Protein AF-A0A949AQU9-F1 (afdb_monomer_lite)

Secondary structure (DSSP, 8-state):
--PPPEEEEEEE-SSHHHHHHHHHHHHHHHTTT--EEEEEEE---HHHH--SS-TTT---TTTTTHHHHHHHHTTS-SEEEEEGGGS-SSPPTTEEEEEEPPPS---EEEEESS-GGGPPTT-EEE-S-HHHHHHHHHH-TTSEEE---S-HHHHHHHHHHTSSSEEEEEHHHHHHTT-GGGEEEE-SSPPPTTTT-EEEEEETT-HHHHHHHTTT-STT----EEE-SS-GGGGTTSS-EEE--SS--------HHHHHHHHHHGGG-SEEEES-HHHHHHHHHHHHHTT--GGGGGGSEEEEESHHHHHHHHTTTPPPSEEES---S-TTS--

Foldseek 3Di:
DPDDAAEFEEEFEPDLLRVLQVVVLCVLLVVVVHRHHYHYDYDHFQQNVDQPDQLLPDPDQCRPPVRVLVCQVVVVGFKYKDQPVSHGPDRDPQKDWLAKADAPDFWKFKFFPAALVPDDFQAEEEDSDPVVLVLSCVVPVRYHDDHDGDDPVVQNVCRVVSVGRIYMDGCLSCVSNVNNVRTRDTRPDGHDPSHRIMIMMHGPPPVVVSVSSNSRHPQQPDPEDAAQDADCPVVVSNHNYPYDPPDYDDDDPCDPVNLVVCVVCVVVAQEDEDLDLVVLVVNVVSCVVVPHDLVVCQSHAYEYEDPSNQVSCVVSVHHHPYYNHDSDPPPPDDD

Radius of gyration: 26.58 Å; chains: 1; bounding box: 50×63×85 Å

Structure (mmCIF, N/CA/C/O backbone):
data_AF-A0A949AQU9-F1
#
_entry.id   AF-A0A949AQU9-F1
#
loop_
_atom_site.group_PDB
_atom_site.id
_atom_site.type_symbol
_atom_site.label_atom_id
_atom_site.label_alt_id
_atom_site.label_comp_id
_atom_site.label_asym_id
_atom_site.label_entity_id
_atom_site.label_seq_id
_atom_site.pdbx_PDB_ins_code
_atom_site.Cartn_x
_atom_site.Cartn_y
_atom_site.Cartn_z
_atom_site.occupancy
_atom_site.B_iso_or_equiv
_atom_site.auth_seq_id
_atom_site.auth_comp_id
_atom_site.auth_asym_id
_atom_site.auth_atom_id
_atom_site.pdbx_PDB_model_num
ATOM 1 N N . MET A 1 1 ? -9.330 9.124 38.305 1.00 37.00 1 MET A N 1
ATOM 2 C CA . MET A 1 1 ? -9.412 7.648 38.338 1.00 37.00 1 MET A CA 1
ATOM 3 C C . MET A 1 1 ? -8.387 7.134 37.345 1.00 37.00 1 MET A C 1
ATOM 5 O O . MET A 1 1 ? -8.346 7.670 36.250 1.00 37.00 1 MET A O 1
ATOM 9 N N . LYS A 1 2 ? -7.491 6.223 37.743 1.00 33.47 2 LYS A N 1
ATOM 10 C CA . LYS A 1 2 ? -6.518 5.613 36.823 1.00 33.47 2 LYS A CA 1
ATOM 11 C C . LYS A 1 2 ? -7.310 4.753 35.838 1.00 33.47 2 LYS A C 1
ATOM 13 O O . LYS A 1 2 ? -7.851 3.733 36.264 1.00 33.47 2 LYS A O 1
ATOM 18 N N . ASP A 1 3 ? -7.464 5.202 34.595 1.00 43.53 3 ASP A N 1
ATOM 19 C CA . ASP A 1 3 ? -8.156 4.418 33.573 1.00 43.53 3 ASP A CA 1
ATOM 20 C C . ASP A 1 3 ? -7.432 3.082 33.399 1.00 43.53 3 ASP A C 1
ATOM 22 O O . ASP A 1 3 ? -6.207 3.021 33.281 1.00 43.53 3 ASP A O 1
ATOM 26 N N . LYS A 1 4 ? -8.190 1.986 33.472 1.00 49.25 4 LYS A N 1
ATOM 27 C CA . LYS A 1 4 ? -7.669 0.644 33.198 1.00 49.25 4 LYS A CA 1
ATOM 28 C C . LYS A 1 4 ? -7.088 0.645 31.781 1.00 49.25 4 LYS A C 1
ATOM 30 O O . LYS A 1 4 ? -7.757 1.131 30.873 1.00 49.25 4 LYS A O 1
ATOM 35 N N . ARG A 1 5 ? -5.901 0.053 31.579 1.00 58.16 5 ARG A N 1
ATOM 36 C CA . ARG A 1 5 ? -5.382 -0.225 30.226 1.00 58.16 5 ARG A CA 1
ATOM 37 C C . ARG A 1 5 ? -6.475 -0.914 29.418 1.00 58.16 5 ARG A C 1
ATOM 39 O O . ARG A 1 5 ? -6.947 -1.987 29.803 1.00 58.16 5 ARG A O 1
ATOM 46 N N . LYS A 1 6 ? -6.898 -0.279 28.330 1.00 76.75 6 LYS A N 1
ATOM 47 C CA . LYS A 1 6 ? -7.896 -0.839 27.425 1.00 76.75 6 LYS A CA 1
ATOM 48 C C . LYS A 1 6 ? -7.191 -1.845 26.522 1.00 76.75 6 LYS A C 1
ATOM 50 O O . LYS A 1 6 ? -6.285 -1.466 25.784 1.00 76.75 6 LYS A O 1
ATOM 55 N N . ILE A 1 7 ? -7.591 -3.111 26.614 1.00 90.62 7 ILE A N 1
ATOM 56 C CA . ILE A 1 7 ? -7.117 -4.170 25.720 1.00 90.62 7 ILE A CA 1
ATOM 57 C C . ILE A 1 7 ? -7.960 -4.111 24.446 1.00 90.62 7 ILE A C 1
ATOM 59 O O . ILE A 1 7 ? -9.187 -4.172 24.518 1.00 90.62 7 ILE A O 1
ATOM 63 N N . ILE A 1 8 ? -7.305 -3.979 23.296 1.00 95.75 8 ILE A N 1
ATOM 64 C CA . ILE A 1 8 ? -7.918 -3.970 21.967 1.00 95.75 8 ILE A CA 1
ATOM 65 C C . ILE A 1 8 ? -7.360 -5.159 21.191 1.00 95.75 8 ILE A C 1
ATOM 67 O O . ILE A 1 8 ? -6.148 -5.306 21.039 1.00 95.75 8 ILE A O 1
ATOM 71 N N . ARG A 1 9 ? -8.249 -6.016 20.687 1.00 97.69 9 ARG A N 1
ATOM 72 C CA . ARG A 1 9 ? -7.884 -7.191 19.891 1.00 97.69 9 ARG A CA 1
ATOM 73 C C . ARG A 1 9 ? -7.645 -6.757 18.451 1.00 97.69 9 ARG A C 1
ATOM 75 O O . ARG A 1 9 ? -8.552 -6.227 17.811 1.00 97.69 9 ARG A O 1
ATOM 82 N N . VAL A 1 10 ? -6.450 -6.998 17.931 1.00 98.25 10 VAL A N 1
ATOM 83 C CA . VAL A 1 10 ? -6.039 -6.523 16.608 1.00 98.25 10 VAL A CA 1
ATOM 84 C C . VAL A 1 10 ? -5.827 -7.687 15.656 1.00 98.25 10 VAL A C 1
ATOM 86 O O . VAL A 1 10 ? -4.986 -8.545 15.898 1.00 98.25 10 VAL A O 1
ATOM 89 N N . GLY A 1 11 ? -6.557 -7.715 14.549 1.00 98.38 11 GLY A N 1
ATOM 90 C CA . GLY A 1 11 ? -6.308 -8.654 13.463 1.00 98.38 11 GLY A CA 1
ATOM 91 C C . GLY A 1 11 ? -5.143 -8.211 12.586 1.00 98.38 11 GLY A C 1
ATOM 92 O O . GLY A 1 11 ? -5.109 -7.069 12.123 1.00 98.38 11 GLY A O 1
ATOM 93 N N . ILE A 1 12 ? -4.217 -9.129 12.316 1.00 97.88 12 ILE A N 1
ATOM 94 C CA . ILE A 1 12 ? -3.103 -8.934 11.383 1.00 97.88 12 ILE A CA 1
ATOM 95 C C . ILE A 1 12 ? -2.865 -10.185 10.531 1.00 97.88 12 ILE A C 1
ATOM 97 O O . ILE A 1 12 ? -3.252 -11.295 10.893 1.00 97.88 12 ILE A O 1
ATOM 101 N N . ARG A 1 13 ? -2.181 -10.009 9.399 1.00 97.00 13 ARG A N 1
ATOM 102 C CA . ARG A 1 13 ? -1.712 -11.108 8.538 1.00 97.00 13 ARG A CA 1
ATOM 103 C C . ARG A 1 13 ? -0.474 -11.812 9.120 1.00 97.00 13 ARG A C 1
ATOM 105 O O . ARG A 1 13 ? 0.272 -11.176 9.869 1.00 97.00 13 ARG A O 1
ATOM 112 N N . PRO A 1 14 ? -0.178 -13.067 8.728 1.00 94.38 14 PRO A N 1
ATOM 113 C CA . PRO A 1 14 ? 0.960 -13.870 9.212 1.00 94.38 14 PRO A CA 1
ATOM 114 C C . PRO A 1 14 ? 2.314 -13.409 8.630 1.00 94.38 14 PRO A C 1
ATOM 116 O O . PRO A 1 14 ? 3.046 -14.179 8.006 1.00 94.38 14 PRO A O 1
ATOM 119 N N . THR A 1 15 ? 2.659 -12.128 8.762 1.00 94.19 15 THR A N 1
ATOM 120 C CA . THR A 1 15 ? 3.905 -11.584 8.201 1.00 94.19 15 THR A CA 1
ATOM 121 C C . THR A 1 15 ? 4.652 -10.741 9.220 1.00 94.19 15 THR A C 1
ATOM 123 O O . THR A 1 15 ? 4.049 -10.006 10.001 1.00 94.19 15 THR A O 1
ATOM 126 N N . ASN A 1 16 ? 5.982 -10.800 9.167 1.00 94.56 16 ASN A N 1
ATOM 127 C CA . ASN A 1 16 ? 6.849 -9.944 9.973 1.00 94.56 16 ASN A CA 1
ATOM 128 C C . ASN A 1 16 ? 6.562 -8.454 9.711 1.00 94.56 16 ASN A C 1
ATOM 130 O O . ASN A 1 16 ? 6.494 -7.660 10.643 1.00 94.56 16 ASN A O 1
ATOM 134 N N . LEU A 1 17 ? 6.278 -8.085 8.457 1.00 94.94 17 LEU A N 1
ATOM 135 C CA . LEU A 1 17 ? 5.860 -6.726 8.113 1.00 94.94 17 LEU A CA 1
ATOM 136 C C . LEU A 1 17 ? 4.580 -6.301 8.855 1.00 94.94 17 LEU A C 1
ATOM 138 O O . LEU A 1 17 ? 4.535 -5.190 9.370 1.00 94.94 17 LEU A O 1
ATOM 142 N N . ALA A 1 18 ? 3.567 -7.168 8.951 1.00 96.25 18 ALA A N 1
ATOM 143 C CA . ALA A 1 18 ? 2.329 -6.848 9.666 1.00 96.25 18 ALA A CA 1
ATOM 144 C C . ALA A 1 18 ? 2.556 -6.667 11.178 1.00 96.25 18 ALA A C 1
ATOM 146 O O . ALA A 1 18 ? 1.978 -5.761 11.775 1.00 96.25 18 ALA A O 1
ATOM 147 N N . MET A 1 19 ? 3.452 -7.456 11.782 1.00 96.44 19 MET A N 1
ATOM 148 C CA . MET A 1 19 ? 3.887 -7.239 13.170 1.00 96.44 19 MET A CA 1
ATOM 149 C C . MET A 1 19 ? 4.566 -5.876 13.337 1.00 96.44 19 MET A C 1
ATOM 151 O O . MET A 1 19 ? 4.244 -5.132 14.255 1.00 96.44 19 MET A O 1
ATOM 155 N N . LYS A 1 20 ? 5.449 -5.493 12.408 1.00 96.31 20 LYS A N 1
ATOM 156 C CA . LYS A 1 20 ? 6.110 -4.180 12.448 1.00 96.31 20 LYS A CA 1
ATOM 157 C C . LYS A 1 20 ? 5.138 -3.018 12.264 1.00 96.31 20 LYS A C 1
ATOM 159 O O . LYS A 1 20 ? 5.315 -1.970 12.875 1.00 96.31 20 LYS A O 1
ATOM 164 N N . GLN A 1 21 ? 4.088 -3.205 11.469 1.00 96.25 21 GLN A N 1
ATOM 165 C CA . GLN A 1 21 ? 3.011 -2.224 11.331 1.00 96.25 21 GLN A CA 1
ATOM 166 C C . GLN A 1 21 ? 2.183 -2.094 12.616 1.00 96.25 21 GLN A C 1
ATOM 168 O O . GLN A 1 21 ? 1.800 -0.985 12.977 1.00 96.25 21 GLN A O 1
ATOM 173 N N . LEU A 1 22 ? 1.938 -3.196 13.330 1.00 96.88 22 LEU A N 1
ATOM 174 C CA . LEU A 1 22 ? 1.309 -3.163 14.651 1.00 96.88 22 LEU A CA 1
ATOM 175 C C . LEU A 1 22 ? 2.161 -2.381 15.664 1.00 96.88 22 LEU A C 1
ATOM 177 O O . LEU A 1 22 ? 1.631 -1.488 16.326 1.00 96.88 22 LEU A O 1
ATOM 181 N N . ASP A 1 23 ? 3.468 -2.659 15.730 1.00 95.62 23 ASP A N 1
ATOM 182 C CA . ASP A 1 23 ? 4.419 -1.936 16.591 1.00 95.62 23 ASP A CA 1
ATOM 183 C C . ASP A 1 23 ? 4.408 -0.420 16.289 1.00 95.62 23 ASP A C 1
ATOM 185 O O . ASP A 1 23 ? 4.411 0.419 17.196 1.00 95.62 23 ASP A O 1
ATOM 189 N N . GLU A 1 24 ? 4.355 -0.056 15.001 1.00 95.38 24 GLU A N 1
ATOM 190 C CA . GLU A 1 24 ? 4.281 1.334 14.534 1.00 95.38 24 GLU A CA 1
ATOM 191 C C . GLU A 1 24 ? 2.979 2.015 14.977 1.00 95.38 24 GLU A C 1
ATOM 193 O O . GLU A 1 24 ? 3.017 3.131 15.497 1.00 95.38 24 GLU A O 1
ATOM 198 N N . ILE A 1 25 ? 1.832 1.341 14.843 1.00 96.25 25 ILE A N 1
ATOM 199 C CA . ILE A 1 25 ? 0.536 1.859 15.304 1.00 96.25 25 ILE A CA 1
ATOM 200 C C . ILE A 1 25 ? 0.524 2.048 16.826 1.00 96.25 25 ILE A C 1
ATOM 202 O O . ILE A 1 25 ? 0.080 3.100 17.291 1.00 96.25 25 ILE A O 1
ATOM 206 N N . SER A 1 26 ? 1.060 1.090 17.592 1.00 95.19 26 SER A N 1
ATOM 207 C CA . SER A 1 26 ? 1.201 1.218 19.051 1.00 95.19 26 SER A CA 1
ATOM 208 C C . SER A 1 26 ? 2.030 2.451 19.412 1.00 95.19 26 SER A C 1
ATOM 210 O O . SER A 1 26 ? 1.578 3.323 20.152 1.00 95.19 26 SER A O 1
ATOM 212 N N . SER A 1 27 ? 3.198 2.597 18.781 1.00 94.25 27 SER A N 1
ATOM 213 C CA . SER A 1 27 ? 4.107 3.727 19.004 1.00 94.25 27 SER A CA 1
ATOM 214 C C . SER A 1 27 ? 3.471 5.078 18.649 1.00 94.25 27 SER A C 1
ATOM 216 O O . SER A 1 27 ? 3.736 6.095 19.294 1.00 94.25 27 SER A O 1
ATOM 218 N N . LEU A 1 28 ? 2.643 5.131 17.599 1.00 94.25 28 LEU A N 1
ATOM 219 C CA . LEU A 1 28 ? 1.929 6.346 17.203 1.00 94.25 28 LEU A CA 1
ATOM 220 C C . LEU A 1 28 ? 0.852 6.737 18.222 1.00 94.25 28 LEU A C 1
ATOM 222 O O . LEU A 1 28 ? 0.701 7.926 18.504 1.00 94.25 28 LEU A O 1
ATOM 226 N N . LEU A 1 29 ? 0.128 5.766 18.782 1.00 93.44 29 LEU A N 1
ATOM 227 C CA . LEU A 1 29 ? -0.876 6.002 19.823 1.00 93.44 29 LEU A CA 1
ATOM 228 C C . LEU A 1 29 ? -0.236 6.453 21.141 1.00 93.44 29 LEU A C 1
ATOM 230 O O . LEU A 1 29 ? -0.692 7.437 21.728 1.00 93.44 29 LEU A O 1
ATOM 234 N N . GLU A 1 30 ? 0.865 5.822 21.552 1.00 92.56 30 GLU A N 1
ATOM 235 C CA . GLU A 1 30 ? 1.634 6.215 22.740 1.00 92.56 30 GLU A CA 1
ATOM 236 C C . GLU A 1 30 ? 2.112 7.669 22.640 1.00 92.56 30 GLU A C 1
ATOM 238 O O . GLU A 1 30 ? 1.911 8.466 23.557 1.00 92.56 30 GLU A O 1
ATOM 243 N N . LYS A 1 31 ? 2.638 8.078 21.476 1.00 92.81 31 LYS A N 1
ATOM 244 C CA . LYS A 1 31 ? 3.023 9.478 21.201 1.00 92.81 31 LYS A CA 1
ATOM 245 C C . LYS A 1 31 ? 1.852 10.464 21.270 1.00 92.81 31 LYS A C 1
ATOM 247 O O . LYS A 1 31 ? 2.076 11.667 21.399 1.00 92.81 31 LYS A O 1
ATOM 252 N N . LYS A 1 32 ? 0.611 9.988 21.148 1.00 90.38 32 LYS A N 1
ATOM 253 C CA . LYS A 1 32 ? -0.616 10.785 21.307 1.00 90.38 32 LYS A CA 1
ATOM 254 C C . LYS A 1 32 ? -1.173 10.751 22.734 1.00 90.38 32 LYS A C 1
ATOM 256 O O . LYS A 1 32 ? -2.210 11.363 22.970 1.00 90.38 32 LYS A O 1
ATOM 261 N N . GLY A 1 33 ? -0.483 10.094 23.667 1.00 89.62 33 GLY A N 1
ATOM 262 C CA . GLY A 1 33 ? -0.884 9.982 25.069 1.00 89.62 33 GLY A CA 1
ATOM 263 C C . GLY A 1 33 ? -1.878 8.853 25.347 1.00 89.62 33 GLY A C 1
ATOM 264 O O . GLY A 1 33 ? -2.520 8.868 26.393 1.00 89.62 33 GLY A O 1
ATOM 265 N N . TYR A 1 34 ? -2.035 7.896 24.427 1.00 88.19 34 TYR A N 1
ATOM 266 C CA . TYR A 1 34 ? -2.887 6.725 24.631 1.00 88.19 34 TYR A CA 1
ATOM 267 C C . TYR A 1 34 ? -2.051 5.529 25.096 1.00 88.19 34 TYR A C 1
ATOM 269 O O . TYR A 1 34 ? -1.220 5.026 24.347 1.00 88.19 34 TYR A O 1
ATOM 277 N N . GLU A 1 35 ? -2.315 5.040 26.308 1.00 85.12 35 GLU A N 1
ATOM 278 C CA . GLU A 1 35 ? -1.775 3.772 26.814 1.00 85.12 35 GLU A CA 1
ATOM 279 C C . GLU A 1 35 ? -2.773 2.639 26.535 1.00 85.12 35 GLU A C 1
ATOM 281 O O . GLU A 1 35 ? -3.684 2.367 27.323 1.00 85.12 35 GLU A O 1
ATOM 286 N N . ILE A 1 36 ? -2.630 2.002 25.373 1.00 87.69 36 ILE A N 1
ATOM 287 C CA . ILE A 1 36 ? -3.532 0.953 24.888 1.00 87.69 36 ILE A CA 1
ATOM 288 C C . ILE A 1 36 ? -2.746 -0.340 24.706 1.00 87.69 36 ILE A C 1
ATOM 290 O O . ILE A 1 36 ? -1.669 -0.337 24.121 1.00 87.69 36 ILE A O 1
ATOM 294 N N . ASP A 1 37 ? -3.312 -1.450 25.170 1.00 90.38 37 ASP A N 1
ATOM 295 C CA . ASP A 1 37 ? -2.750 -2.779 24.937 1.00 90.38 37 ASP A CA 1
ATOM 296 C C . ASP A 1 37 ? -3.331 -3.351 23.636 1.00 90.38 37 ASP A C 1
ATOM 298 O O . ASP A 1 37 ? -4.522 -3.667 23.560 1.00 90.38 37 ASP A O 1
ATOM 302 N N . LEU A 1 38 ? -2.504 -3.432 22.591 1.00 94.25 38 LEU A N 1
ATOM 303 C CA . LEU A 1 38 ? -2.880 -4.001 21.299 1.00 94.25 38 LEU A CA 1
ATOM 304 C C . LEU A 1 38 ? -2.507 -5.489 21.252 1.00 94.25 38 LEU A C 1
ATOM 306 O O . LEU A 1 38 ? -1.385 -5.859 20.909 1.00 94.25 38 LEU A O 1
ATOM 310 N N . THR A 1 39 ? -3.466 -6.362 21.556 1.00 95.06 39 THR A N 1
ATOM 311 C CA . THR A 1 39 ? -3.262 -7.816 21.519 1.00 95.06 39 THR A CA 1
ATOM 312 C C . THR A 1 39 ? -3.545 -8.359 20.122 1.00 95.06 39 THR A C 1
ATOM 314 O O . THR A 1 39 ? -4.691 -8.339 19.666 1.00 95.06 39 THR A O 1
ATOM 317 N N . SER A 1 40 ? -2.524 -8.873 19.436 1.00 95.81 40 SER A N 1
ATOM 318 C CA . SER A 1 40 ? -2.675 -9.366 18.066 1.00 95.81 40 SER A CA 1
ATOM 319 C C . SER A 1 40 ? -3.324 -10.750 17.969 1.00 95.81 40 SER A C 1
ATOM 321 O O . SER A 1 40 ? -3.143 -11.627 18.813 1.00 95.81 40 SER A O 1
ATOM 323 N N . LYS A 1 41 ? -4.072 -10.953 16.885 1.00 97.38 41 LYS A N 1
ATOM 324 C CA . LYS A 1 41 ? -4.575 -12.238 16.401 1.00 97.38 41 LYS A CA 1
ATOM 325 C C . LYS A 1 41 ? -4.222 -12.373 14.925 1.00 97.38 41 LYS A C 1
ATOM 327 O O . LYS A 1 41 ? -4.406 -11.435 14.148 1.00 97.38 41 LYS A O 1
ATOM 332 N N . ILE A 1 42 ? -3.703 -13.536 14.551 1.00 97.25 42 ILE A N 1
ATOM 333 C CA . ILE A 1 42 ? -3.209 -13.801 13.199 1.00 97.25 42 ILE A CA 1
ATOM 334 C C . ILE A 1 42 ? -4.322 -14.433 12.365 1.00 97.25 42 ILE A C 1
ATOM 336 O O . ILE A 1 42 ? -4.935 -15.407 12.795 1.00 97.25 42 ILE A O 1
ATOM 340 N N . PHE A 1 43 ? -4.541 -13.896 11.166 1.00 96.56 43 PHE A N 1
ATOM 341 C CA . PHE A 1 43 ? -5.499 -14.419 10.198 1.00 96.56 43 PHE A CA 1
ATOM 342 C C . PHE A 1 43 ? -4.840 -14.587 8.832 1.00 96.56 43 PHE A C 1
ATOM 344 O O . PHE A 1 43 ? -4.328 -13.627 8.252 1.00 96.56 43 PHE A O 1
ATOM 351 N N . ASP A 1 44 ? -4.912 -15.802 8.294 1.00 92.75 44 ASP A N 1
ATOM 352 C CA . ASP A 1 44 ? -4.490 -16.081 6.926 1.00 92.75 44 ASP A CA 1
ATOM 353 C C . ASP A 1 44 ? -5.589 -15.642 5.960 1.00 92.75 44 ASP A C 1
ATOM 355 O O . ASP A 1 44 ? -6.731 -16.106 6.041 1.00 92.75 44 ASP A O 1
ATOM 359 N N . THR A 1 45 ? -5.257 -14.767 5.019 1.00 92.69 45 THR A N 1
ATOM 360 C CA . THR A 1 45 ? -6.182 -14.325 3.961 1.00 92.69 45 THR A CA 1
ATOM 361 C C . THR A 1 45 ? -6.120 -15.263 2.756 1.00 92.69 45 THR A C 1
ATOM 363 O O . THR A 1 45 ? -5.204 -16.090 2.650 1.00 92.69 45 THR A O 1
ATOM 366 N N . LYS A 1 46 ? -7.063 -15.154 1.809 1.00 90.50 46 LYS A N 1
ATOM 367 C CA . LYS A 1 46 ? -6.950 -15.865 0.513 1.00 90.50 46 LYS A CA 1
ATOM 368 C C . LYS A 1 46 ? -5.585 -15.640 -0.133 1.00 90.50 46 LYS A C 1
ATOM 370 O O . LYS A 1 46 ? -4.955 -16.602 -0.559 1.00 90.50 46 LYS A O 1
ATOM 375 N N . GLY A 1 47 ? -5.094 -14.404 -0.127 1.00 87.38 47 GLY A N 1
ATOM 376 C CA . GLY A 1 47 ? -3.822 -14.044 -0.738 1.00 87.38 47 GLY A CA 1
ATOM 377 C C . GLY A 1 47 ? -2.574 -14.480 0.019 1.00 87.38 47 GLY A C 1
ATOM 378 O O . GLY A 1 47 ? -1.485 -14.441 -0.561 1.00 87.38 47 GLY A O 1
ATOM 379 N N . ASP A 1 48 ? -2.711 -14.903 1.279 1.00 88.50 48 ASP A N 1
ATOM 380 C CA . ASP A 1 48 ? -1.644 -15.587 2.019 1.00 88.50 48 ASP A CA 1
ATOM 381 C C . ASP A 1 48 ? -1.566 -17.075 1.653 1.00 88.50 48 ASP A C 1
ATOM 383 O O . ASP A 1 48 ? -0.467 -17.629 1.533 1.00 88.50 48 ASP A O 1
ATOM 387 N N . ARG A 1 49 ? -2.730 -17.712 1.453 1.00 89.25 49 ARG A N 1
ATOM 388 C CA . ARG A 1 49 ? -2.841 -19.132 1.084 1.00 89.25 49 ARG A CA 1
ATOM 389 C C . ARG A 1 49 ? -2.499 -19.381 -0.381 1.00 89.25 49 ARG A C 1
ATOM 391 O O . ARG A 1 49 ? -1.783 -20.330 -0.688 1.00 89.25 49 ARG A O 1
ATOM 398 N N . ASP A 1 50 ? -2.990 -18.532 -1.275 1.00 87.38 50 ASP A N 1
ATOM 399 C CA . ASP A 1 50 ? -2.767 -18.648 -2.711 1.00 87.38 50 ASP A CA 1
ATOM 400 C C . ASP A 1 50 ? -1.457 -17.963 -3.115 1.00 87.38 50 ASP A C 1
ATOM 402 O O . ASP A 1 50 ? -1.357 -16.736 -3.185 1.00 87.38 50 ASP A O 1
ATOM 406 N N . LYS A 1 51 ? -0.438 -18.775 -3.399 1.00 84.06 51 LYS A N 1
ATOM 407 C CA . LYS A 1 51 ? 0.892 -18.326 -3.837 1.00 84.06 51 LYS A CA 1
ATOM 408 C C . LYS A 1 51 ? 1.141 -18.545 -5.330 1.00 84.06 51 LYS A C 1
ATOM 410 O O . LYS A 1 51 ? 2.237 -18.235 -5.782 1.00 84.06 51 LYS A O 1
ATOM 415 N N . GLU A 1 52 ? 0.146 -19.022 -6.069 1.00 85.00 52 GLU A N 1
ATOM 416 C CA . GLU A 1 52 ? 0.251 -19.396 -7.485 1.00 85.00 52 GLU A CA 1
ATOM 417 C C . GLU A 1 52 ? -0.350 -18.301 -8.373 1.00 85.00 52 GLU A C 1
ATOM 419 O O . GLU A 1 52 ? 0.249 -17.897 -9.369 1.00 85.00 52 GLU A O 1
ATOM 424 N N . THR A 1 53 ? -1.504 -17.755 -7.977 1.00 85.31 53 THR A N 1
ATOM 425 C CA . THR A 1 53 ? -2.226 -16.761 -8.773 1.00 85.31 53 THR A CA 1
ATOM 426 C C . THR A 1 53 ? -1.425 -15.466 -8.918 1.00 85.31 53 THR A C 1
ATOM 428 O O . THR A 1 53 ? -0.963 -14.868 -7.936 1.00 85.31 53 THR A O 1
ATOM 431 N N . SER A 1 54 ? -1.292 -15.002 -10.164 1.00 86.38 54 SER A N 1
ATOM 432 C CA . SER A 1 54 ? -0.741 -13.687 -10.501 1.00 86.38 54 SER A CA 1
ATOM 433 C C . SER A 1 54 ? -1.563 -12.582 -9.838 1.00 86.38 54 SER A C 1
ATOM 435 O O . SER A 1 54 ? -2.769 -12.477 -10.059 1.00 86.38 54 SER A O 1
ATOM 437 N N . LEU A 1 55 ? -0.914 -11.700 -9.070 1.00 84.12 55 LEU A N 1
ATOM 438 C CA . LEU A 1 55 ? -1.611 -10.549 -8.479 1.00 84.12 55 LEU A CA 1
ATOM 439 C C . LEU A 1 55 ? -2.048 -9.519 -9.520 1.00 84.12 55 LEU A C 1
ATOM 441 O O . LEU A 1 55 ? -2.960 -8.749 -9.249 1.00 84.12 55 LEU A O 1
ATOM 445 N N . ILE A 1 56 ? -1.411 -9.501 -10.692 1.00 82.88 56 ILE A N 1
ATOM 446 C CA . ILE A 1 56 ? -1.774 -8.592 -11.782 1.00 82.88 56 ILE A CA 1
ATOM 447 C C . ILE A 1 56 ? -3.079 -9.041 -12.442 1.00 82.88 56 ILE A C 1
ATOM 449 O O . ILE A 1 56 ? -3.868 -8.204 -12.873 1.00 82.88 56 ILE A O 1
ATOM 453 N N . GLN A 1 57 ? -3.303 -10.354 -12.519 1.00 80.56 57 GLN A N 1
ATOM 454 C CA . GLN A 1 57 ? -4.497 -10.941 -13.131 1.00 80.56 57 GLN A CA 1
ATOM 455 C C . GLN A 1 57 ? -5.619 -11.207 -12.122 1.00 80.56 57 GLN A C 1
ATOM 457 O O . GLN A 1 57 ? -6.744 -11.498 -12.521 1.00 80.56 57 GLN A O 1
ATOM 462 N N . ASN A 1 58 ? -5.331 -11.118 -10.823 1.00 80.00 58 ASN A N 1
ATOM 463 C CA . ASN A 1 58 ? -6.313 -11.366 -9.783 1.00 80.00 58 ASN A CA 1
ATOM 464 C C . ASN A 1 58 ? -7.418 -10.295 -9.784 1.00 80.00 58 ASN A C 1
ATOM 466 O O . ASN A 1 58 ? -7.151 -9.106 -9.620 1.00 80.00 58 ASN A O 1
ATOM 470 N N . THR A 1 59 ? -8.671 -10.731 -9.906 1.00 76.38 59 THR A N 1
ATOM 471 C CA . THR A 1 59 ? -9.859 -9.863 -9.902 1.00 76.38 59 THR A CA 1
ATOM 472 C C . THR A 1 59 ? -10.571 -9.813 -8.549 1.00 76.38 59 THR A C 1
ATOM 474 O O . THR A 1 59 ? -11.587 -9.135 -8.415 1.00 76.38 59 THR A O 1
ATOM 477 N N . VAL A 1 60 ? -10.086 -10.554 -7.549 1.00 81.56 60 VAL A N 1
ATOM 478 C CA . VAL A 1 60 ? -10.682 -10.611 -6.210 1.00 81.56 60 VAL A CA 1
ATOM 479 C C . VAL A 1 60 ? -10.262 -9.372 -5.413 1.00 81.56 60 VAL A C 1
ATOM 481 O O . VAL A 1 60 ? -9.099 -9.246 -5.035 1.00 81.56 60 VAL A O 1
ATOM 484 N N . GLU A 1 61 ? -11.197 -8.451 -5.159 1.00 78.12 61 GLU A N 1
ATOM 485 C CA . GLU A 1 61 ? -10.892 -7.168 -4.499 1.00 78.12 61 GLU A CA 1
ATOM 486 C C . GLU A 1 61 ? -10.477 -7.321 -3.024 1.00 78.12 61 GLU A C 1
ATOM 488 O O . GLU A 1 61 ? -9.609 -6.589 -2.556 1.00 78.12 61 GLU A O 1
ATOM 493 N N . ASP A 1 62 ? -11.054 -8.282 -2.299 1.00 83.56 62 ASP A N 1
ATOM 494 C CA . ASP A 1 62 ? -10.842 -8.521 -0.861 1.00 83.56 62 ASP A CA 1
ATOM 495 C C . ASP A 1 62 ? -9.721 -9.537 -0.571 1.00 83.56 62 ASP A C 1
ATOM 497 O O . ASP A 1 62 ? -9.611 -10.076 0.530 1.00 83.56 62 ASP A O 1
ATOM 501 N N . PHE A 1 63 ? -8.860 -9.819 -1.553 1.00 89.44 63 PHE A N 1
ATOM 502 C CA . PHE A 1 63 ? -7.913 -10.941 -1.519 1.00 89.44 63 PHE A CA 1
ATOM 503 C C . PHE A 1 63 ? -6.976 -10.955 -0.302 1.00 89.44 63 PHE A C 1
ATOM 505 O O . PHE A 1 63 ? -6.535 -12.020 0.124 1.00 89.44 63 PHE A O 1
ATOM 512 N N . PHE A 1 64 ? -6.672 -9.780 0.255 1.00 91.00 64 PHE A N 1
ATOM 513 C CA . PHE A 1 64 ? -5.809 -9.603 1.426 1.00 91.00 64 PHE A CA 1
ATOM 514 C C . PHE A 1 64 ? -6.542 -9.050 2.657 1.00 91.00 64 PHE A C 1
ATOM 516 O O . PHE A 1 64 ? -5.879 -8.655 3.623 1.00 91.00 64 PHE A O 1
ATOM 523 N N . THR A 1 65 ? -7.874 -8.982 2.626 1.00 93.56 65 THR A N 1
ATOM 524 C CA . THR A 1 65 ? -8.693 -8.465 3.734 1.00 93.56 65 THR A CA 1
ATOM 525 C C . THR A 1 65 ? -9.769 -9.448 4.189 1.00 93.56 65 THR A C 1
ATOM 527 O O . THR A 1 65 ? -10.129 -9.412 5.358 1.00 93.56 65 THR A O 1
ATOM 530 N N . ASP A 1 66 ? -10.194 -10.386 3.340 1.00 93.19 66 ASP A N 1
ATOM 531 C CA . ASP A 1 66 ? -11.341 -11.281 3.544 1.00 93.19 66 ASP A CA 1
ATOM 532 C C . ASP A 1 66 ? -11.476 -11.892 4.953 1.00 93.19 66 ASP A C 1
ATOM 534 O O . ASP A 1 66 ? -12.502 -11.724 5.617 1.00 93.19 66 ASP A O 1
ATOM 538 N N . SER A 1 67 ? -10.445 -12.584 5.443 1.00 95.19 67 SER A N 1
ATOM 539 C CA . SER A 1 67 ? -10.483 -13.240 6.756 1.00 95.19 67 SER A CA 1
ATOM 540 C C . SER A 1 67 ? -10.538 -12.237 7.912 1.00 95.19 67 SER A C 1
ATOM 542 O O . SER A 1 67 ? -11.163 -12.508 8.934 1.00 95.19 67 SER A O 1
ATOM 544 N N . LEU A 1 68 ? -9.893 -11.078 7.752 1.00 97.62 68 LEU A N 1
ATOM 545 C CA . LEU A 1 68 ? -9.869 -10.007 8.751 1.00 97.62 68 LEU A CA 1
ATOM 546 C C . LEU A 1 68 ? -11.203 -9.252 8.777 1.00 97.62 68 LEU A C 1
ATOM 548 O O . LEU A 1 68 ? -11.721 -8.969 9.854 1.00 97.62 68 LEU A O 1
ATOM 552 N N . ASP A 1 69 ? -11.790 -9.000 7.607 1.00 96.69 69 ASP A N 1
ATOM 553 C CA . ASP A 1 69 ? -13.104 -8.374 7.463 1.00 96.69 69 ASP A CA 1
ATOM 554 C C . ASP A 1 69 ? -14.183 -9.229 8.137 1.00 96.69 69 ASP A C 1
ATOM 556 O O . ASP A 1 69 ? -15.004 -8.720 8.902 1.00 96.69 69 ASP A O 1
ATOM 560 N N . LYS A 1 70 ? -14.136 -10.551 7.927 1.00 97.06 70 LYS A N 1
ATOM 561 C CA . LYS A 1 70 ? -15.022 -11.492 8.617 1.00 97.06 70 LYS A CA 1
ATOM 562 C C . LYS A 1 70 ? -14.822 -11.457 10.135 1.00 97.06 70 LYS A C 1
ATOM 564 O O . LYS A 1 70 ? -15.791 -11.292 10.867 1.00 97.06 70 LYS A O 1
ATOM 569 N N . ALA A 1 71 ? -13.580 -11.546 10.608 1.00 97.81 71 ALA A N 1
ATOM 570 C CA . ALA A 1 71 ? -13.276 -11.531 12.039 1.00 97.81 71 ALA A CA 1
ATOM 571 C C . ALA A 1 71 ? -13.707 -10.222 12.733 1.00 97.81 71 ALA A C 1
ATOM 573 O O . ALA A 1 71 ? -14.088 -10.231 13.907 1.00 97.81 71 ALA A O 1
ATOM 574 N N . LEU A 1 72 ? -13.675 -9.093 12.016 1.00 98.12 72 LEU A N 1
ATOM 575 C CA . LEU A 1 72 ? -14.226 -7.822 12.486 1.00 98.12 72 LEU A CA 1
ATOM 576 C C . LEU A 1 72 ? -15.746 -7.884 12.637 1.00 98.12 72 LEU A C 1
ATOM 578 O O . LEU A 1 72 ? -16.264 -7.488 13.682 1.00 98.12 72 LEU A O 1
ATOM 582 N N . LEU A 1 73 ? -16.457 -8.361 11.614 1.00 97.75 73 LEU A N 1
ATOM 583 C CA . LEU A 1 73 ? -17.920 -8.456 11.625 1.00 97.75 73 LEU A CA 1
ATOM 584 C C . LEU A 1 73 ? -18.429 -9.457 12.673 1.00 97.75 73 LEU A C 1
ATOM 586 O O . LEU A 1 73 ? -19.406 -9.165 13.360 1.00 97.75 73 LEU A O 1
ATOM 590 N N . ASP A 1 74 ? -17.719 -10.570 12.858 1.00 97.62 74 ASP A N 1
ATOM 591 C CA . ASP A 1 74 ? -18.044 -11.616 13.836 1.00 97.62 74 ASP A CA 1
ATOM 592 C C . ASP A 1 74 ? -17.662 -11.219 15.280 1.00 97.62 74 ASP A C 1
ATOM 594 O O . ASP A 1 74 ? -17.962 -11.931 16.238 1.00 97.62 74 ASP A O 1
ATOM 598 N N . GLY A 1 75 ? -17.005 -10.068 15.473 1.00 96.81 75 GLY A N 1
ATOM 599 C CA . GLY A 1 75 ? -16.636 -9.572 16.801 1.00 96.81 75 GLY A CA 1
ATOM 600 C C . GLY A 1 75 ? -15.427 -10.275 17.431 1.00 96.81 75 GLY A C 1
ATOM 601 O O . GLY A 1 75 ? -15.169 -10.105 18.629 1.00 96.81 75 GLY A O 1
ATOM 602 N N . GLU A 1 76 ? -14.665 -11.054 16.660 1.00 97.75 76 GLU A N 1
ATOM 603 C CA . GLU A 1 76 ? -13.474 -11.775 17.130 1.00 97.75 76 GLU A CA 1
ATOM 604 C C . GLU A 1 76 ? -12.284 -10.849 17.411 1.00 97.75 76 GLU A C 1
ATOM 606 O O . GLU A 1 76 ? -11.475 -11.119 18.314 1.00 97.75 76 GLU A O 1
ATOM 611 N N . ILE A 1 77 ? -12.195 -9.768 16.638 1.00 98.31 77 ILE A N 1
ATOM 612 C CA . ILE A 1 77 ? -11.232 -8.670 16.755 1.00 98.31 77 ILE A CA 1
ATOM 613 C C . ILE A 1 77 ? -11.964 -7.329 16.780 1.00 98.31 77 ILE A C 1
ATOM 615 O O . ILE A 1 77 ? -13.118 -7.221 16.370 1.00 98.31 77 ILE A O 1
ATOM 619 N N . ASP A 1 78 ? -11.297 -6.303 17.288 1.00 98.12 78 ASP A N 1
ATOM 620 C CA . ASP A 1 78 ? -11.843 -4.955 17.449 1.00 98.12 78 ASP A CA 1
ATOM 621 C C . ASP A 1 78 ? -11.407 -4.029 16.309 1.00 98.12 78 ASP A C 1
ATOM 623 O O . ASP A 1 78 ? -12.196 -3.220 15.824 1.00 98.12 78 ASP A O 1
ATOM 627 N N . ILE A 1 79 ? -10.166 -4.193 15.848 1.00 98.25 79 ILE A N 1
ATOM 628 C CA . ILE A 1 79 ? -9.623 -3.534 14.659 1.00 98.25 79 ILE A CA 1
ATOM 629 C C . ILE A 1 79 ? -8.793 -4.518 13.827 1.00 98.25 79 ILE A C 1
ATOM 631 O O . ILE A 1 79 ? -8.313 -5.526 14.344 1.00 98.25 79 ILE A O 1
ATOM 635 N N . ALA A 1 80 ? -8.577 -4.201 12.555 1.00 98.38 80 ALA A N 1
ATOM 636 C CA . ALA A 1 80 ? -7.611 -4.856 11.685 1.00 98.38 80 ALA A CA 1
ATOM 637 C C . ALA A 1 80 ? -6.598 -3.836 11.149 1.00 98.38 80 ALA A C 1
ATOM 639 O O . ALA A 1 80 ? -6.950 -2.689 10.857 1.00 98.38 80 ALA A O 1
ATOM 640 N N . ILE A 1 81 ? -5.336 -4.253 11.030 1.00 98.00 81 ILE A N 1
ATOM 641 C CA . ILE A 1 81 ? -4.249 -3.434 10.482 1.00 98.00 81 ILE A CA 1
ATOM 642 C C . ILE A 1 81 ? -3.842 -3.983 9.115 1.00 98.00 81 ILE A C 1
ATOM 644 O O . ILE A 1 81 ? -3.503 -5.159 8.973 1.00 98.00 81 ILE A O 1
ATOM 648 N N . HIS A 1 82 ? -3.825 -3.104 8.113 1.00 95.88 82 HIS A N 1
ATOM 649 C CA . HIS A 1 82 ? -3.486 -3.441 6.734 1.00 95.88 82 HIS A CA 1
ATOM 650 C C . HIS A 1 82 ? -2.419 -2.501 6.167 1.00 95.88 82 HIS A C 1
ATOM 652 O O . HIS A 1 82 ? -2.323 -1.330 6.534 1.00 95.88 82 HIS A O 1
ATOM 658 N N . LYS A 1 83 ? -1.672 -2.980 5.166 1.00 92.31 83 LYS A N 1
ATOM 659 C CA . LYS A 1 83 ? -1.026 -2.084 4.195 1.00 92.31 83 LYS A CA 1
ATOM 660 C C . LYS A 1 83 ? -2.137 -1.356 3.432 1.00 92.31 83 LYS A C 1
ATOM 662 O O . LYS A 1 83 ? -3.012 -2.023 2.884 1.00 92.31 83 LYS A O 1
ATOM 667 N N . ALA A 1 84 ? -2.105 -0.026 3.380 1.00 91.44 84 ALA A N 1
ATOM 668 C CA . ALA A 1 84 ? -3.195 0.755 2.788 1.00 91.44 84 ALA A CA 1
ATOM 669 C C . ALA A 1 84 ? -3.450 0.400 1.309 1.00 91.44 84 ALA A C 1
ATOM 671 O O . ALA A 1 84 ? -4.597 0.324 0.881 1.00 91.44 84 ALA A O 1
ATOM 672 N N . THR A 1 85 ? -2.398 0.062 0.557 1.00 87.19 85 THR A N 1
ATOM 673 C CA . THR A 1 85 ? -2.489 -0.382 -0.847 1.00 87.19 85 THR A CA 1
ATOM 674 C C . THR A 1 85 ? -3.177 -1.740 -1.040 1.00 87.19 85 THR A C 1
ATOM 676 O O . THR A 1 85 ? -3.428 -2.132 -2.172 1.00 87.19 85 THR A O 1
ATOM 679 N N . HIS A 1 86 ? -3.431 -2.498 0.032 1.00 89.12 86 HIS A N 1
ATOM 680 C CA . HIS A 1 86 ? -4.157 -3.772 -0.026 1.00 89.12 86 HIS A CA 1
ATOM 681 C C . HIS A 1 86 ? -5.645 -3.631 0.298 1.00 89.12 86 HIS A C 1
ATOM 683 O O . HIS A 1 86 ? -6.358 -4.630 0.229 1.00 89.12 86 HIS A O 1
ATOM 689 N N . LEU A 1 87 ? -6.112 -2.441 0.688 1.00 89.44 87 LEU A N 1
ATOM 690 C CA . LEU A 1 87 ? -7.535 -2.248 0.920 1.00 89.44 87 LEU A CA 1
ATOM 691 C C . LEU A 1 87 ? -8.308 -2.330 -0.403 1.00 89.44 87 LEU A C 1
ATOM 693 O O . LEU A 1 87 ? -7.852 -1.781 -1.414 1.00 89.44 87 LEU A O 1
ATOM 697 N N . PRO A 1 88 ? -9.498 -2.954 -0.405 1.00 84.62 88 PRO A N 1
ATOM 698 C CA . PRO A 1 88 ? -10.385 -2.883 -1.552 1.00 84.62 88 PRO A CA 1
ATOM 699 C C . PRO A 1 88 ? -10.843 -1.436 -1.766 1.00 84.62 88 PRO A C 1
ATOM 701 O O . PRO A 1 88 ? -10.890 -0.621 -0.840 1.00 84.62 88 PRO A O 1
ATOM 704 N N . ARG A 1 89 ? -11.260 -1.115 -2.996 1.00 78.94 89 ARG A N 1
ATOM 705 C CA . ARG A 1 89 ? -11.811 0.216 -3.319 1.00 78.94 89 ARG A CA 1
ATOM 706 C C . ARG A 1 89 ? -13.048 0.546 -2.487 1.00 78.94 89 ARG A C 1
ATOM 708 O O . ARG A 1 89 ? -13.311 1.716 -2.213 1.00 78.94 89 ARG A O 1
ATOM 715 N N . LYS A 1 90 ? -13.814 -0.480 -2.118 1.00 80.88 90 LYS A N 1
ATOM 716 C CA . LYS A 1 90 ? -14.987 -0.380 -1.261 1.00 80.88 90 LYS A CA 1
ATOM 717 C C . LYS A 1 90 ? -14.899 -1.453 -0.181 1.00 80.88 90 LYS A C 1
ATOM 719 O O . LYS A 1 90 ? -14.850 -2.635 -0.496 1.00 80.88 90 LYS A O 1
ATOM 724 N N . LEU A 1 91 ? -14.905 -1.032 1.082 1.00 84.38 91 LEU A N 1
ATOM 725 C CA . LEU A 1 91 ? -15.033 -1.955 2.208 1.00 84.38 91 LEU A CA 1
ATOM 726 C C . LEU A 1 91 ? -16.430 -2.588 2.228 1.00 84.38 91 LEU A C 1
ATOM 728 O O . LEU A 1 91 ? -17.409 -1.981 1.778 1.00 84.38 91 LEU A O 1
ATOM 732 N N . ILE A 1 92 ? -16.523 -3.797 2.780 1.00 88.81 92 ILE A N 1
ATOM 733 C CA . ILE A 1 92 ? -17.808 -4.446 3.038 1.00 88.81 92 ILE A CA 1
ATOM 734 C C . ILE A 1 92 ? -18.657 -3.591 3.991 1.00 88.81 92 ILE A C 1
ATOM 736 O O . ILE A 1 92 ? -18.144 -2.909 4.883 1.00 88.81 92 ILE A O 1
ATOM 740 N N . ASN A 1 93 ? -19.977 -3.607 3.788 1.00 90.56 93 ASN A N 1
ATOM 741 C CA . ASN A 1 93 ? -20.903 -2.860 4.633 1.00 90.56 93 ASN A CA 1
ATOM 742 C C . ASN A 1 93 ? -20.716 -3.246 6.107 1.00 90.56 93 ASN A C 1
ATOM 744 O O . ASN A 1 93 ? -20.642 -4.425 6.441 1.00 90.56 93 ASN A O 1
ATOM 748 N N . GLY A 1 94 ? -20.688 -2.241 6.981 1.00 89.88 94 GLY A N 1
ATOM 749 C CA . GLY A 1 94 ? -20.463 -2.436 8.412 1.00 89.88 94 GLY A CA 1
ATOM 750 C C . GLY A 1 94 ? -19.005 -2.291 8.845 1.00 89.88 94 GLY A C 1
ATOM 751 O O . GLY A 1 94 ? -18.766 -2.278 10.049 1.00 89.88 94 GLY A O 1
ATOM 752 N N . LEU A 1 95 ? -18.056 -2.113 7.917 1.00 93.62 95 LEU A N 1
ATOM 753 C CA . LEU A 1 95 ? -16.665 -1.758 8.216 1.00 93.62 95 LEU A CA 1
ATOM 754 C C . LEU A 1 95 ? -16.327 -0.347 7.728 1.00 93.62 95 LEU A C 1
ATOM 756 O O . LEU A 1 95 ? -16.859 0.127 6.727 1.00 93.62 95 LEU A O 1
ATOM 760 N N . ASN A 1 96 ? -15.422 0.327 8.434 1.00 92.56 96 ASN A N 1
ATOM 761 C CA . ASN A 1 96 ? -14.901 1.641 8.071 1.00 92.56 96 ASN A CA 1
ATOM 762 C C . ASN A 1 96 ? -13.403 1.733 8.361 1.00 92.56 96 ASN A C 1
ATOM 764 O O . ASN A 1 96 ? -12.912 1.185 9.348 1.00 92.56 96 ASN A O 1
ATOM 768 N N . VAL A 1 97 ? -12.697 2.524 7.552 1.00 94.62 97 VAL A N 1
ATOM 769 C CA . VAL A 1 97 ? -11.342 2.971 7.886 1.00 94.62 97 VAL A CA 1
ATOM 770 C C . VAL A 1 97 ? -11.429 3.972 9.040 1.00 94.62 97 VAL A C 1
ATOM 772 O O . VAL A 1 97 ? -12.173 4.954 8.972 1.00 94.62 97 VAL A O 1
ATOM 775 N N . PHE A 1 98 ? -10.695 3.711 10.116 1.00 94.06 98 PHE A N 1
ATOM 776 C CA . PHE A 1 98 ? -10.573 4.603 11.269 1.00 94.06 98 PHE A CA 1
ATOM 777 C C . PHE A 1 98 ? -9.375 5.539 11.151 1.00 94.06 98 PHE A C 1
ATOM 779 O O . PHE A 1 98 ? -9.434 6.656 11.660 1.00 94.06 98 PHE A O 1
ATOM 786 N N . ALA A 1 99 ? -8.308 5.085 10.493 1.00 94.56 99 ALA A N 1
ATOM 787 C CA . ALA A 1 99 ? -7.116 5.880 10.251 1.00 94.56 99 ALA A CA 1
ATOM 788 C C . ALA A 1 99 ? -6.328 5.367 9.046 1.00 94.56 99 ALA A C 1
ATOM 790 O O . ALA A 1 99 ? -6.269 4.157 8.818 1.00 94.56 99 ALA A O 1
ATOM 791 N N . ILE A 1 100 ? -5.666 6.280 8.338 1.00 92.50 100 ILE A N 1
ATOM 792 C CA . ILE A 1 100 ? -4.558 5.976 7.431 1.00 92.50 100 ILE A CA 1
ATOM 793 C C . ILE A 1 100 ? -3.353 6.790 7.897 1.00 92.50 100 ILE A C 1
ATOM 795 O O . ILE A 1 100 ? -3.414 8.016 7.966 1.00 92.50 100 ILE A O 1
ATOM 799 N N . THR A 1 101 ? -2.257 6.126 8.255 1.00 92.38 101 THR A N 1
ATOM 800 C CA . THR A 1 101 ? -1.067 6.809 8.778 1.00 92.38 101 THR A CA 1
ATOM 801 C C . THR A 1 101 ? -0.345 7.613 7.696 1.00 92.38 101 THR A C 1
ATOM 803 O O . THR A 1 101 ? -0.510 7.392 6.496 1.00 92.38 101 THR A O 1
ATOM 806 N N . SER A 1 102 ? 0.497 8.563 8.106 1.00 87.69 102 SER A N 1
ATOM 807 C CA . SER A 1 102 ? 1.452 9.194 7.190 1.00 87.69 102 SER A CA 1
ATOM 808 C C . SER A 1 102 ? 2.467 8.162 6.695 1.00 87.69 102 SER A C 1
ATOM 810 O O . SER A 1 102 ? 2.833 7.260 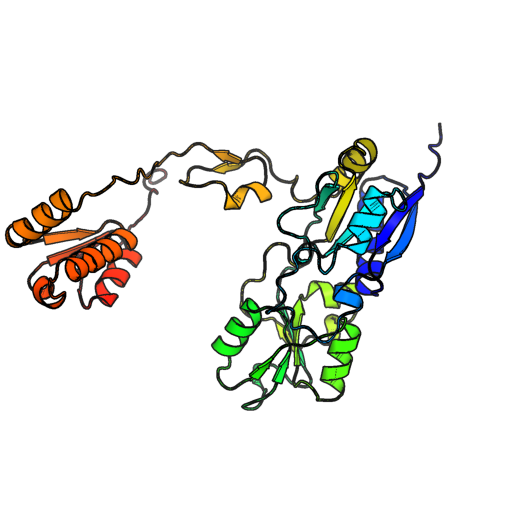7.449 1.00 87.69 102 SER A O 1
ATOM 812 N N . SER A 1 103 ? 2.956 8.311 5.463 1.00 81.00 103 SER A N 1
ATOM 813 C CA . SER A 1 103 ? 4.108 7.526 5.004 1.00 81.00 103 SER A CA 1
ATOM 814 C C . SER A 1 103 ? 5.414 8.136 5.526 1.00 81.00 103 SER A C 1
ATOM 816 O O . SER A 1 103 ? 5.482 9.345 5.749 1.00 81.00 103 SER A O 1
ATOM 818 N N . ILE A 1 104 ? 6.429 7.298 5.738 1.00 66.81 104 ILE A N 1
ATOM 819 C CA . ILE A 1 104 ? 7.781 7.711 6.155 1.00 66.81 104 ILE A CA 1
ATOM 820 C C . ILE A 1 104 ? 8.635 8.070 4.926 1.00 66.81 104 ILE A C 1
ATOM 822 O O . ILE A 1 104 ? 9.415 9.014 4.975 1.00 66.81 104 ILE A O 1
ATOM 826 N N . ASP A 1 105 ? 8.450 7.337 3.829 1.00 69.12 105 ASP A N 1
ATOM 827 C CA . ASP A 1 105 ? 9.066 7.535 2.517 1.00 69.12 105 ASP A CA 1
ATOM 828 C C . ASP A 1 105 ? 8.198 6.774 1.500 1.00 69.12 105 ASP A C 1
ATOM 830 O O . ASP A 1 105 ? 7.707 5.675 1.792 1.00 69.12 105 ASP A O 1
ATOM 834 N N . ASP A 1 106 ? 7.938 7.354 0.336 1.00 74.31 106 ASP A N 1
ATOM 835 C CA . ASP A 1 106 ? 7.081 6.762 -0.682 1.00 74.31 106 ASP A CA 1
ATOM 836 C C . ASP A 1 106 ? 7.851 6.201 -1.875 1.00 74.31 106 ASP A C 1
ATOM 838 O O . ASP A 1 106 ? 7.201 5.637 -2.743 1.00 74.31 106 ASP A O 1
ATOM 842 N N . VAL A 1 107 ? 9.187 6.211 -1.909 1.00 89.25 107 VAL A N 1
ATOM 843 C CA . VAL A 1 107 ? 9.940 5.746 -3.091 1.00 89.25 107 VAL A CA 1
ATOM 844 C C . VAL A 1 107 ? 9.968 4.224 -3.289 1.00 89.25 107 VAL A C 1
ATOM 846 O O . VAL A 1 107 ? 9.927 3.419 -2.349 1.00 89.25 107 VAL A O 1
ATOM 849 N N . ASP A 1 108 ? 10.101 3.827 -4.554 1.00 94.88 108 ASP A N 1
ATOM 850 C CA . ASP A 1 108 ? 10.407 2.460 -4.963 1.00 94.88 108 ASP A CA 1
ATOM 851 C C . ASP A 1 108 ? 11.916 2.244 -5.043 1.00 94.88 108 ASP A C 1
ATOM 853 O O . ASP A 1 108 ? 12.686 3.130 -5.415 1.00 94.88 108 ASP A O 1
ATOM 857 N N . VAL A 1 109 ? 12.347 1.030 -4.717 1.00 97.12 109 VAL A N 1
ATOM 858 C CA . VAL A 1 109 ? 13.756 0.641 -4.709 1.00 97.12 109 VAL A CA 1
ATOM 859 C C . VAL A 1 109 ? 13.950 -0.703 -5.383 1.00 97.12 109 VAL A C 1
ATOM 861 O O . VAL A 1 109 ? 13.098 -1.593 -5.313 1.00 97.12 109 VAL A O 1
ATOM 864 N N . PHE A 1 110 ? 15.105 -0.857 -6.016 1.00 98.44 110 PHE A N 1
ATOM 865 C CA . PHE A 1 110 ? 15.556 -2.126 -6.554 1.00 98.44 110 PHE A CA 1
ATOM 866 C C . PHE A 1 110 ? 16.445 -2.842 -5.537 1.00 98.44 110 PHE A C 1
ATOM 868 O O . PHE A 1 110 ? 17.420 -2.284 -5.027 1.00 98.44 110 PHE A O 1
ATOM 875 N N . VAL A 1 111 ? 16.113 -4.103 -5.268 1.00 98.44 111 VAL A N 1
ATOM 876 C CA . VAL A 1 111 ? 16.943 -5.033 -4.497 1.00 98.44 111 VAL A CA 1
ATOM 877 C C . VAL A 1 111 ? 17.383 -6.146 -5.436 1.00 98.44 111 VAL A C 1
ATOM 879 O O . VAL A 1 111 ? 16.545 -6.813 -6.039 1.00 98.44 111 VAL A O 1
ATOM 882 N N . GLY A 1 112 ? 18.689 -6.365 -5.548 1.00 96.56 112 GLY A N 1
ATOM 883 C CA . GLY A 1 112 ? 19.268 -7.343 -6.464 1.00 96.56 112 GLY A CA 1
ATOM 884 C C . GLY A 1 112 ? 20.689 -7.739 -6.079 1.00 96.56 112 GLY A C 1
ATOM 885 O O . GLY A 1 112 ? 21.288 -7.165 -5.164 1.00 96.56 112 GLY A O 1
ATOM 886 N N . ASN A 1 113 ? 21.234 -8.726 -6.793 1.00 91.06 113 ASN A N 1
ATOM 887 C CA . ASN A 1 113 ? 22.624 -9.161 -6.602 1.00 91.06 113 ASN A CA 1
ATOM 888 C C . ASN A 1 113 ? 23.626 -8.134 -7.166 1.00 91.06 113 ASN A C 1
ATOM 890 O O . ASN A 1 113 ? 24.709 -7.954 -6.614 1.00 91.06 113 ASN A O 1
ATOM 894 N N . THR A 1 114 ? 23.232 -7.410 -8.215 1.00 95.25 114 THR A N 1
ATOM 895 C CA . THR A 1 114 ? 23.955 -6.277 -8.822 1.00 95.25 114 THR A CA 1
ATOM 896 C C . THR A 1 114 ? 23.069 -5.031 -8.814 1.00 95.25 114 THR A C 1
ATOM 898 O O . THR A 1 114 ? 21.906 -5.121 -8.422 1.00 95.25 114 THR A O 1
ATOM 901 N N . SER A 1 115 ? 23.572 -3.874 -9.256 1.00 97.00 115 SER A N 1
ATOM 902 C CA . SER A 1 115 ? 22.694 -2.717 -9.490 1.00 97.00 115 SER A CA 1
ATOM 903 C C . SER A 1 115 ? 21.784 -2.932 -10.705 1.00 97.00 115 SER A C 1
ATOM 905 O O . SER A 1 115 ? 22.081 -3.736 -11.597 1.00 97.00 115 SER A O 1
ATOM 907 N N . PHE A 1 116 ? 20.672 -2.202 -10.761 1.00 97.38 116 PHE A N 1
ATOM 908 C CA . PHE A 1 116 ? 19.676 -2.264 -11.833 1.00 97.38 116 PHE A CA 1
ATOM 909 C C . PHE A 1 116 ? 20.302 -1.980 -13.211 1.00 97.38 116 PHE A C 1
ATOM 911 O O . PHE A 1 116 ? 20.070 -2.681 -14.205 1.00 97.38 116 PHE A O 1
ATOM 918 N N . ASN A 1 117 ? 21.199 -0.993 -13.263 1.00 95.38 117 ASN A N 1
ATOM 919 C CA . ASN A 1 117 ? 21.901 -0.621 -14.490 1.00 95.38 117 ASN A CA 1
ATOM 920 C C . ASN A 1 117 ? 22.876 -1.705 -14.974 1.00 95.38 117 ASN A C 1
ATOM 922 O O . ASN A 1 117 ? 23.112 -1.804 -16.176 1.00 95.38 117 ASN A O 1
ATOM 926 N N . GLN A 1 118 ? 23.356 -2.576 -14.083 1.00 96.81 118 GLN A N 1
ATOM 927 C CA . GLN A 1 118 ? 24.259 -3.687 -14.405 1.00 96.81 118 GLN A CA 1
ATOM 928 C C . GLN A 1 118 ? 23.541 -4.972 -14.836 1.00 96.81 118 GLN A C 1
ATOM 930 O O . GLN A 1 118 ? 24.200 -5.928 -15.234 1.00 96.81 118 GLN A O 1
ATOM 935 N N . LEU A 1 119 ? 22.205 -5.015 -14.779 1.00 97.31 119 LEU A N 1
ATOM 936 C CA . LEU A 1 119 ? 21.450 -6.196 -15.203 1.00 97.31 119 LEU A CA 1
ATOM 937 C C . LEU A 1 119 ? 21.742 -6.566 -16.663 1.00 97.31 119 LEU A C 1
ATOM 939 O O . LEU A 1 119 ? 21.765 -5.692 -17.534 1.00 97.31 119 LEU A O 1
ATOM 943 N N . SER A 1 120 ? 21.924 -7.856 -16.932 1.00 95.94 120 SER A N 1
ATOM 944 C CA . SER A 1 120 ? 22.068 -8.374 -18.290 1.00 95.94 120 SER A CA 1
ATOM 945 C C . SER A 1 120 ? 20.747 -8.311 -19.059 1.00 95.94 120 SER A C 1
ATOM 947 O O . SER A 1 120 ? 19.661 -8.247 -18.474 1.00 95.94 120 SER A O 1
ATOM 949 N N . ASP A 1 121 ? 20.829 -8.405 -20.385 1.00 96.06 121 ASP A N 1
ATOM 950 C CA . ASP A 1 121 ? 19.653 -8.654 -21.217 1.00 96.06 121 ASP A CA 1
ATOM 951 C C . ASP A 1 121 ? 18.926 -9.921 -20.730 1.00 96.06 121 ASP A C 1
ATOM 953 O O . ASP A 1 121 ? 19.557 -10.888 -20.294 1.00 96.06 121 ASP A O 1
ATOM 957 N N . ARG A 1 122 ? 17.590 -9.899 -20.779 1.00 96.19 122 ARG A N 1
ATOM 958 C CA . ARG A 1 122 ? 16.680 -10.959 -20.308 1.00 96.19 122 ARG A CA 1
ATOM 959 C C . ARG A 1 122 ? 16.786 -11.310 -18.820 1.00 96.19 122 ARG A C 1
ATOM 961 O O . ARG A 1 122 ? 16.212 -12.303 -18.384 1.00 96.19 122 ARG A O 1
ATOM 968 N N . ALA A 1 123 ? 17.483 -10.506 -18.014 1.00 97.50 123 ALA A N 1
ATOM 969 C CA . ALA A 1 123 ? 17.460 -10.676 -16.565 1.00 97.50 123 ALA A CA 1
ATOM 970 C C . ALA A 1 123 ? 16.021 -10.555 -16.037 1.00 97.50 123 ALA A C 1
ATOM 972 O O . ALA A 1 123 ? 15.270 -9.685 -16.479 1.00 97.50 123 ALA A O 1
ATOM 973 N N . LYS A 1 124 ? 15.647 -11.409 -15.080 1.00 98.06 124 LYS A N 1
ATOM 974 C CA . LYS A 1 124 ? 14.311 -11.407 -14.471 1.00 98.06 124 LYS A CA 1
ATOM 975 C C . LYS A 1 124 ? 14.237 -10.404 -13.326 1.00 98.06 124 LYS A C 1
ATOM 977 O O . LYS A 1 124 ? 14.970 -10.543 -12.345 1.00 98.06 124 LYS A O 1
ATOM 982 N N . VAL A 1 125 ? 13.332 -9.433 -13.426 1.00 98.38 125 VAL A N 1
ATOM 983 C CA . VAL A 1 125 ? 13.025 -8.465 -12.364 1.00 98.38 125 VAL A CA 1
ATOM 984 C C . VAL A 1 125 ? 11.620 -8.720 -11.835 1.00 98.38 125 VAL A C 1
ATOM 986 O O . VAL A 1 125 ? 10.635 -8.576 -12.557 1.00 98.38 125 VAL A O 1
ATOM 989 N N . GLY A 1 126 ? 11.535 -9.098 -10.561 1.00 97.50 126 GLY A N 1
ATOM 990 C CA . GLY A 1 126 ? 10.284 -9.428 -9.891 1.00 97.50 126 GLY A CA 1
ATOM 991 C C . GLY A 1 126 ? 9.482 -8.191 -9.482 1.00 97.50 126 GLY A C 1
ATOM 992 O O . GLY A 1 126 ? 9.991 -7.315 -8.785 1.00 97.50 126 GLY A O 1
ATOM 993 N N . THR A 1 127 ? 8.205 -8.119 -9.846 1.00 94.81 127 THR A N 1
ATOM 994 C CA . THR A 1 127 ? 7.247 -7.169 -9.261 1.00 94.81 127 THR A CA 1
ATOM 995 C C . THR A 1 127 ? 5.809 -7.602 -9.538 1.00 94.81 127 THR A C 1
ATOM 997 O O . THR A 1 127 ? 5.499 -8.101 -10.614 1.00 94.81 127 THR A O 1
ATOM 1000 N N . ASN A 1 128 ? 4.922 -7.362 -8.571 1.00 90.00 128 ASN A N 1
ATOM 1001 C CA . ASN A 1 128 ? 3.492 -7.682 -8.667 1.00 90.00 128 ASN A CA 1
ATOM 1002 C C . ASN A 1 128 ? 2.623 -6.471 -9.039 1.00 90.00 128 ASN A C 1
ATOM 1004 O O . ASN A 1 128 ? 1.405 -6.529 -8.912 1.00 90.00 128 ASN A O 1
ATOM 1008 N N . SER A 1 129 ? 3.245 -5.358 -9.428 1.00 89.12 129 SER A N 1
ATOM 1009 C CA . SER A 1 129 ? 2.553 -4.150 -9.874 1.00 89.12 129 SER A CA 1
ATOM 1010 C C . SER A 1 129 ? 2.740 -3.994 -11.374 1.00 89.12 129 SER A C 1
ATOM 1012 O O . SER A 1 129 ? 3.870 -3.901 -11.862 1.00 89.12 129 SER A O 1
ATOM 1014 N N . LEU A 1 130 ? 1.625 -3.906 -12.099 1.00 88.50 130 LEU A N 1
ATOM 1015 C CA . LEU A 1 130 ? 1.630 -3.638 -13.535 1.00 88.50 130 LEU A CA 1
ATOM 1016 C C . LEU A 1 130 ? 2.288 -2.288 -13.854 1.00 88.50 130 LEU A C 1
ATOM 1018 O O . LEU A 1 130 ? 2.953 -2.153 -14.881 1.00 88.50 130 LEU A O 1
ATOM 1022 N N . LEU A 1 131 ? 2.130 -1.299 -12.970 1.00 88.25 131 LEU A N 1
ATOM 1023 C CA . LEU A 1 131 ? 2.757 0.010 -13.116 1.00 88.25 131 LEU A CA 1
ATOM 1024 C C . LEU A 1 131 ? 4.284 -0.107 -13.018 1.00 88.25 131 LEU A C 1
ATOM 1026 O O . LEU A 1 131 ? 4.993 0.318 -13.930 1.00 88.25 131 LEU A O 1
ATOM 1030 N N . ARG A 1 132 ? 4.792 -0.796 -11.988 1.00 94.06 132 ARG A N 1
ATOM 1031 C CA . ARG A 1 132 ? 6.231 -1.071 -11.844 1.00 94.06 132 ARG A CA 1
ATOM 1032 C C . ARG A 1 132 ? 6.783 -1.896 -13.010 1.00 94.06 132 ARG A C 1
ATOM 1034 O O . ARG A 1 132 ? 7.883 -1.609 -13.470 1.00 94.06 132 ARG A O 1
ATOM 1041 N N . GLN A 1 133 ? 6.039 -2.877 -13.538 1.00 94.44 133 GLN A N 1
ATOM 1042 C CA . GLN A 1 133 ? 6.477 -3.625 -14.729 1.00 94.44 133 GLN A CA 1
ATOM 1043 C C . GLN A 1 133 ? 6.651 -2.710 -15.945 1.00 94.44 133 GLN A C 1
ATOM 1045 O O . GLN A 1 133 ? 7.635 -2.842 -16.675 1.00 94.44 133 GLN A O 1
ATOM 1050 N N . LYS A 1 134 ? 5.723 -1.768 -16.158 1.00 93.31 134 LYS A N 1
ATOM 1051 C CA . LYS A 1 134 ? 5.831 -0.773 -17.234 1.00 93.31 134 LYS A CA 1
ATOM 1052 C C . LYS A 1 134 ? 7.055 0.119 -17.047 1.00 93.31 134 LYS A C 1
ATOM 1054 O O . LYS A 1 134 ? 7.796 0.305 -18.007 1.00 93.31 134 LYS A O 1
ATOM 1059 N N . PHE A 1 135 ? 7.307 0.612 -15.834 1.00 94.38 135 PHE A N 1
ATOM 1060 C CA . PHE A 1 135 ? 8.473 1.456 -15.558 1.00 94.38 135 PHE A CA 1
ATOM 1061 C C . PHE A 1 135 ? 9.803 0.717 -15.723 1.00 94.38 135 PHE A C 1
ATOM 1063 O O . PHE A 1 135 ? 10.711 1.235 -16.369 1.00 94.38 135 PHE A O 1
ATOM 1070 N N . VAL A 1 136 ? 9.900 -0.527 -15.242 1.00 96.38 136 VAL A N 1
ATOM 1071 C CA . VAL A 1 136 ? 11.085 -1.372 -15.460 1.00 96.38 136 VAL A CA 1
ATOM 1072 C C . VAL A 1 136 ? 11.354 -1.553 -16.955 1.00 96.38 136 VAL A C 1
ATOM 1074 O O . VAL A 1 136 ? 12.482 -1.348 -17.399 1.00 96.38 136 VAL A O 1
ATOM 1077 N N . LYS A 1 137 ? 10.323 -1.879 -17.749 1.00 94.50 137 LYS A N 1
ATOM 1078 C CA . LYS A 1 137 ? 10.458 -2.037 -19.206 1.00 94.50 137 LYS A CA 1
ATOM 1079 C C . LYS A 1 137 ? 10.793 -0.725 -19.917 1.00 94.50 137 LYS A C 1
ATOM 1081 O O . LYS A 1 137 ? 11.523 -0.756 -20.900 1.00 94.50 137 LYS A O 1
ATOM 1086 N N . ALA A 1 138 ? 10.296 0.410 -19.431 1.00 94.50 138 ALA A N 1
ATOM 1087 C CA . ALA A 1 138 ? 10.625 1.719 -19.987 1.00 94.50 138 ALA A CA 1
ATOM 1088 C C . ALA A 1 138 ? 12.105 2.077 -19.770 1.00 94.50 138 ALA A C 1
ATOM 1090 O O . ALA A 1 138 ? 12.755 2.545 -20.699 1.00 94.50 138 ALA A O 1
ATOM 1091 N N . LEU A 1 139 ? 12.655 1.812 -18.577 1.00 94.50 139 LEU A N 1
ATOM 1092 C CA . LEU A 1 139 ? 14.072 2.071 -18.294 1.00 94.50 139 LEU A CA 1
ATOM 1093 C C . LEU A 1 139 ? 15.008 1.051 -18.945 1.00 94.50 139 LEU A C 1
ATOM 1095 O O . LEU A 1 139 ? 16.111 1.401 -19.363 1.00 94.50 139 LEU A O 1
ATOM 1099 N N . LYS A 1 140 ? 14.601 -0.221 -19.008 1.00 95.81 140 LYS A N 1
ATOM 1100 C CA . LYS A 1 140 ? 15.446 -1.304 -19.521 1.00 95.81 140 LYS A CA 1
ATOM 1101 C C . LYS A 1 140 ? 14.634 -2.290 -20.372 1.00 95.81 140 LYS A C 1
ATOM 1103 O O . LYS A 1 140 ? 14.271 -3.363 -19.893 1.00 95.81 140 LYS A O 1
ATOM 1108 N N . PRO A 1 141 ? 14.389 -1.977 -21.662 1.00 96.56 141 PRO A N 1
ATOM 1109 C CA . PRO A 1 141 ? 13.449 -2.717 -22.519 1.00 96.56 141 PRO A CA 1
ATOM 1110 C C . PRO A 1 141 ? 13.736 -4.209 -22.701 1.00 96.56 141 PRO A C 1
ATOM 1112 O O . PRO A 1 141 ? 12.830 -4.979 -23.011 1.00 96.56 141 PRO A O 1
ATOM 1115 N N . LYS A 1 142 ? 14.994 -4.625 -22.526 1.00 97.00 142 LYS A N 1
ATOM 1116 C CA . LYS A 1 142 ? 15.427 -6.016 -22.695 1.00 97.00 142 LYS A CA 1
ATOM 1117 C C . LYS A 1 142 ? 15.352 -6.855 -21.416 1.00 97.00 142 LYS A C 1
ATOM 1119 O O . LYS A 1 142 ? 15.625 -8.049 -21.482 1.00 97.00 142 LYS A O 1
ATOM 1124 N N . VAL A 1 143 ? 15.033 -6.259 -20.268 1.00 97.25 143 VAL A N 1
ATOM 1125 C CA . VAL A 1 143 ? 14.822 -6.974 -18.999 1.00 97.25 143 VAL A CA 1
ATOM 1126 C C . VAL A 1 143 ? 13.423 -7.589 -18.970 1.00 97.25 143 VAL A C 1
ATOM 1128 O O . VAL A 1 143 ? 12.446 -6.997 -19.431 1.00 97.25 143 VAL A O 1
ATOM 1131 N N . GLU A 1 144 ? 13.315 -8.780 -18.388 1.00 97.38 144 GLU A N 1
ATOM 1132 C CA . GLU A 1 144 ? 12.045 -9.470 -18.194 1.00 97.38 144 GLU A CA 1
ATOM 1133 C C . GLU A 1 144 ? 11.419 -9.027 -16.867 1.00 97.38 144 GLU A C 1
ATOM 1135 O O . GLU A 1 144 ? 11.786 -9.508 -15.796 1.00 97.38 144 GLU A O 1
ATOM 1140 N N . ALA A 1 145 ? 10.464 -8.096 -16.922 1.00 96.62 145 ALA A N 1
ATOM 1141 C CA . ALA A 1 145 ? 9.635 -7.771 -15.762 1.00 96.62 145 ALA A CA 1
ATOM 1142 C C . ALA A 1 145 ? 8.568 -8.862 -15.575 1.00 96.62 145 ALA A C 1
ATOM 1144 O O . ALA A 1 145 ? 7.713 -9.037 -16.446 1.00 96.62 145 ALA A O 1
ATOM 1145 N N . VAL A 1 146 ? 8.649 -9.596 -14.465 1.00 95.56 146 VAL A N 1
ATOM 1146 C CA . VAL A 1 146 ? 7.865 -10.811 -14.191 1.00 95.56 146 VAL A CA 1
ATOM 1147 C C . VAL A 1 146 ? 7.254 -10.776 -12.791 1.00 95.56 146 VAL A C 1
ATOM 1149 O O . VAL A 1 146 ? 7.747 -10.085 -11.898 1.00 95.56 146 VAL A O 1
ATOM 1152 N N . ASP A 1 147 ? 6.191 -11.546 -12.579 1.00 93.94 147 ASP A N 1
ATOM 1153 C CA . ASP A 1 147 ? 5.553 -11.662 -11.268 1.00 93.94 147 ASP A CA 1
ATOM 1154 C C . ASP A 1 147 ? 6.456 -12.376 -10.256 1.00 93.94 147 ASP A C 1
ATOM 1156 O O . ASP A 1 147 ? 7.248 -13.256 -10.603 1.00 93.94 147 ASP A O 1
ATOM 1160 N N . ILE A 1 148 ? 6.321 -12.007 -8.979 1.00 94.06 148 ILE A N 1
ATOM 1161 C CA . ILE A 1 148 ? 7.054 -12.626 -7.872 1.00 94.06 148 ILE A CA 1
ATOM 1162 C C . ILE A 1 148 ? 6.151 -12.800 -6.645 1.00 94.06 148 ILE A C 1
ATOM 1164 O O . ILE A 1 148 ? 5.714 -11.844 -5.999 1.00 94.06 148 ILE A O 1
ATOM 1168 N N . ARG A 1 149 ? 5.850 -14.047 -6.285 1.00 91.62 149 ARG A N 1
ATOM 1169 C CA . ARG A 1 149 ? 4.940 -14.372 -5.174 1.00 91.62 149 ARG A CA 1
ATOM 1170 C C . ARG A 1 149 ? 5.695 -14.566 -3.853 1.00 91.62 149 ARG A C 1
ATOM 1172 O O . ARG A 1 149 ? 6.922 -14.600 -3.809 1.00 91.62 149 ARG A O 1
ATOM 1179 N N . GLY A 1 150 ? 4.938 -14.638 -2.759 1.00 90.62 150 GLY A N 1
ATOM 1180 C CA . GLY A 1 150 ? 5.461 -14.744 -1.393 1.00 90.62 150 GLY A CA 1
ATOM 1181 C C . GLY A 1 150 ? 5.554 -13.409 -0.648 1.00 90.62 150 GLY A C 1
ATOM 1182 O O . GLY A 1 150 ? 5.312 -12.336 -1.208 1.00 90.62 150 GLY A O 1
ATOM 1183 N N . ASN A 1 151 ? 5.871 -13.487 0.646 1.00 92.00 151 ASN A N 1
ATOM 1184 C CA . ASN A 1 151 ? 6.136 -12.307 1.470 1.00 92.00 151 ASN A CA 1
ATOM 1185 C C . ASN A 1 151 ? 7.521 -11.708 1.147 1.00 92.00 151 ASN A C 1
ATOM 1187 O O . ASN A 1 151 ? 8.255 -12.220 0.299 1.00 92.00 151 ASN A O 1
ATOM 1191 N N . LEU A 1 152 ? 7.863 -10.593 1.790 1.00 93.81 152 LEU A N 1
ATOM 1192 C CA . LEU A 1 152 ? 9.106 -9.866 1.533 1.00 93.81 152 LEU A CA 1
ATOM 1193 C C . LEU A 1 152 ? 10.344 -10.759 1.724 1.00 93.81 152 LEU A C 1
ATOM 1195 O O . LEU A 1 152 ? 11.218 -10.792 0.860 1.00 93.81 152 LEU A O 1
ATOM 1199 N N . GLU A 1 153 ? 10.382 -11.550 2.792 1.00 94.38 153 GLU A N 1
ATOM 1200 C CA . GLU A 1 153 ? 11.481 -12.465 3.091 1.00 94.38 153 GLU A CA 1
ATOM 1201 C C . GLU A 1 153 ? 11.594 -13.593 2.055 1.00 94.38 153 GLU A C 1
ATOM 1203 O O . GLU A 1 153 ? 12.700 -13.921 1.618 1.00 94.38 153 GLU A O 1
ATOM 1208 N N . ASN A 1 154 ? 10.465 -14.154 1.601 1.00 94.56 154 ASN A N 1
ATOM 1209 C CA . ASN A 1 154 ? 10.452 -15.151 0.528 1.00 94.56 154 ASN A CA 1
ATOM 1210 C C . ASN A 1 154 ? 11.050 -14.573 -0.758 1.00 94.56 154 ASN A C 1
ATOM 1212 O O . ASN A 1 154 ? 11.914 -15.201 -1.366 1.00 94.56 154 ASN A O 1
ATOM 1216 N N . LYS A 1 155 ? 10.631 -13.361 -1.139 1.00 96.31 155 LYS A N 1
ATOM 1217 C CA . LYS A 1 155 ? 11.113 -12.676 -2.344 1.00 96.31 155 LYS A CA 1
ATOM 1218 C C . LYS A 1 155 ? 12.613 -12.405 -2.282 1.00 96.31 155 LYS A C 1
ATOM 1220 O O . LYS A 1 155 ? 13.323 -12.704 -3.236 1.00 96.31 155 LYS A O 1
ATOM 1225 N N . ILE A 1 156 ? 13.112 -11.913 -1.147 1.00 96.62 156 ILE A N 1
ATOM 1226 C CA . ILE A 1 156 ? 14.555 -11.731 -0.924 1.00 96.62 156 ILE A CA 1
ATOM 1227 C C . ILE A 1 156 ? 15.294 -13.071 -1.040 1.00 96.62 156 ILE A C 1
ATOM 1229 O O . ILE A 1 156 ? 16.369 -13.131 -1.636 1.00 96.62 156 ILE A O 1
ATOM 1233 N N . GLY A 1 157 ? 14.721 -14.155 -0.512 1.00 96.81 157 GLY A N 1
ATOM 1234 C CA . GLY A 1 157 ? 15.271 -15.503 -0.654 1.00 96.81 157 GLY A CA 1
ATOM 1235 C C . GLY A 1 157 ? 15.405 -15.952 -2.113 1.00 96.81 157 GLY A C 1
ATOM 1236 O O . GLY A 1 157 ? 16.451 -16.480 -2.482 1.00 96.81 157 GLY A O 1
ATOM 1237 N N . LEU A 1 158 ? 14.391 -15.700 -2.948 1.00 97.06 158 LEU A N 1
ATOM 1238 C CA . LEU A 1 158 ? 14.415 -16.013 -4.386 1.00 97.06 158 LEU A CA 1
ATOM 1239 C C . LEU A 1 158 ? 15.495 -15.210 -5.134 1.00 97.06 158 LEU A C 1
ATOM 1241 O O . LEU A 1 158 ? 16.197 -15.752 -5.983 1.00 97.06 158 LEU A O 1
ATOM 1245 N N . ILE A 1 159 ? 15.694 -13.939 -4.772 1.00 97.50 159 ILE A N 1
ATOM 1246 C CA . ILE A 1 159 ? 16.757 -13.094 -5.347 1.00 97.50 159 ILE A CA 1
ATOM 1247 C C . ILE A 1 159 ? 18.144 -13.633 -4.972 1.00 97.50 159 ILE A C 1
ATOM 1249 O O . ILE A 1 159 ? 19.013 -13.781 -5.830 1.00 97.50 159 ILE A O 1
ATOM 1253 N N . LYS A 1 160 ? 18.347 -13.991 -3.697 1.00 96.25 160 LYS A N 1
ATOM 1254 C CA . LYS A 1 160 ? 19.617 -14.563 -3.214 1.00 96.25 160 LYS A CA 1
ATOM 1255 C C . LYS A 1 160 ? 19.951 -15.903 -3.872 1.00 96.25 160 LYS A C 1
ATOM 1257 O O . LYS A 1 160 ? 21.125 -16.205 -4.055 1.00 96.25 160 LYS A O 1
ATOM 1262 N N . LYS A 1 161 ? 18.936 -16.697 -4.227 1.00 96.12 161 LYS A N 1
ATOM 1263 C CA . LYS A 1 161 ? 19.097 -17.960 -4.966 1.00 96.12 161 LYS A CA 1
ATOM 1264 C C . LYS A 1 161 ? 19.432 -17.763 -6.446 1.00 96.12 161 LYS A C 1
ATOM 1266 O O . LYS A 1 161 ? 19.919 -18.696 -7.073 1.00 96.12 161 LYS A O 1
ATOM 1271 N N . GLY A 1 162 ? 19.194 -16.570 -6.990 1.00 95.00 162 GLY A N 1
ATOM 1272 C CA . GLY A 1 162 ? 19.380 -16.272 -8.410 1.00 95.00 162 GLY A CA 1
ATOM 1273 C C . GLY A 1 162 ? 18.164 -16.589 -9.284 1.00 95.00 162 GLY A C 1
ATOM 1274 O O . GLY A 1 162 ? 18.253 -16.435 -10.499 1.00 95.00 162 GLY A O 1
ATOM 1275 N N . ASP A 1 163 ? 17.023 -16.964 -8.692 1.00 95.81 163 ASP A N 1
ATOM 1276 C CA . ASP A 1 163 ? 15.769 -17.203 -9.428 1.00 95.81 163 ASP A CA 1
ATOM 1277 C C . ASP A 1 163 ? 15.274 -15.911 -10.109 1.00 95.81 163 ASP A C 1
ATOM 1279 O O . ASP A 1 163 ? 14.676 -15.934 -11.189 1.00 95.81 163 ASP A O 1
ATOM 1283 N N . TYR A 1 164 ? 15.572 -14.773 -9.474 1.00 97.75 164 TYR A N 1
ATOM 1284 C CA . TYR A 1 164 ? 15.382 -13.422 -9.988 1.00 97.75 164 TYR A CA 1
ATOM 1285 C C . TYR A 1 164 ? 16.702 -12.659 -9.864 1.00 97.75 164 TYR A C 1
ATOM 1287 O O . TYR A 1 164 ? 17.397 -12.767 -8.854 1.00 97.75 164 TYR A O 1
ATOM 1295 N N . ALA A 1 165 ? 17.030 -11.832 -10.857 1.00 97.44 165 ALA A N 1
ATOM 1296 C CA . ALA A 1 165 ? 18.200 -10.956 -10.782 1.00 97.44 165 ALA A CA 1
ATOM 1297 C C . ALA A 1 165 ? 18.002 -9.823 -9.755 1.00 97.44 165 ALA A C 1
ATOM 1299 O O . ALA A 1 165 ? 18.959 -9.318 -9.164 1.00 97.44 165 ALA A O 1
ATOM 1300 N N . GLY A 1 166 ? 16.740 -9.465 -9.514 1.00 98.06 166 GLY A N 1
ATOM 1301 C CA . GLY A 1 166 ? 16.298 -8.613 -8.422 1.00 98.06 166 GLY A CA 1
ATOM 1302 C C . GLY A 1 166 ? 14.788 -8.411 -8.448 1.00 98.06 166 GLY A C 1
ATOM 1303 O O . GLY A 1 166 ? 14.082 -9.021 -9.252 1.00 98.06 166 GLY A O 1
ATOM 1304 N N . ALA A 1 167 ? 14.278 -7.553 -7.576 1.00 98.19 167 ALA A N 1
ATOM 1305 C CA . ALA A 1 167 ? 12.870 -7.185 -7.535 1.00 98.19 167 ALA A CA 1
ATOM 1306 C C . ALA A 1 167 ? 12.684 -5.736 -7.073 1.00 98.19 167 ALA A C 1
ATOM 1308 O O . ALA A 1 167 ? 13.567 -5.151 -6.441 1.00 98.19 167 ALA A O 1
ATOM 1309 N N . ILE A 1 168 ? 11.519 -5.175 -7.400 1.00 97.69 168 ILE A N 1
ATOM 1310 C CA . ILE A 1 168 ? 11.114 -3.838 -6.961 1.00 97.69 168 ILE A CA 1
ATOM 1311 C C . ILE A 1 168 ? 10.286 -3.947 -5.680 1.00 97.69 168 ILE A C 1
ATOM 1313 O O . ILE A 1 168 ? 9.266 -4.644 -5.643 1.00 97.69 168 ILE A O 1
ATOM 1317 N N . PHE A 1 169 ? 10.701 -3.203 -4.662 1.00 95.62 169 PHE A N 1
ATOM 1318 C CA . PHE A 1 169 ? 10.043 -3.091 -3.361 1.00 95.62 169 PHE A CA 1
ATOM 1319 C C . PHE A 1 169 ? 9.730 -1.626 -3.061 1.00 95.62 169 PHE A C 1
ATOM 1321 O O . PHE A 1 169 ? 10.348 -0.732 -3.640 1.00 95.62 169 PHE A O 1
ATOM 1328 N N . SER A 1 170 ? 8.810 -1.366 -2.133 1.00 93.12 170 SER A N 1
ATOM 1329 C CA . SER A 1 170 ? 8.749 -0.025 -1.539 1.00 93.12 170 SER A CA 1
ATOM 1330 C C . SER A 1 170 ? 9.901 0.135 -0.545 1.00 93.12 170 SER A C 1
ATOM 1332 O O . SER A 1 170 ? 10.227 -0.798 0.185 1.00 93.12 170 SER A O 1
ATOM 1334 N N . LYS A 1 171 ? 10.524 1.305 -0.446 1.00 93.69 171 LYS A N 1
ATOM 1335 C CA . LYS A 1 171 ? 11.626 1.489 0.511 1.00 93.69 171 LYS A CA 1
ATOM 1336 C C . LYS A 1 171 ? 11.181 1.265 1.961 1.00 93.69 171 LYS A C 1
ATOM 1338 O O . LYS A 1 171 ? 11.811 0.510 2.699 1.00 93.69 171 LYS A O 1
ATOM 1343 N N . VAL A 1 172 ? 10.017 1.808 2.318 1.00 91.44 172 VAL A N 1
ATOM 1344 C CA . VAL A 1 172 ? 9.431 1.695 3.663 1.00 91.44 172 VAL A CA 1
ATOM 1345 C C . VAL A 1 172 ? 9.203 0.253 4.127 1.00 91.44 172 VAL A C 1
ATOM 1347 O O . VAL A 1 172 ? 9.329 -0.030 5.316 1.00 91.44 172 VAL A O 1
ATOM 1350 N N . GLU A 1 173 ? 8.863 -0.688 3.236 1.00 92.69 173 GLU A N 1
ATOM 1351 C CA . GLU A 1 173 ? 8.632 -2.075 3.683 1.00 92.69 173 GLU A CA 1
ATOM 1352 C C . GLU A 1 173 ? 9.943 -2.765 4.064 1.00 92.69 173 GLU A C 1
ATOM 1354 O O . GLU A 1 173 ? 9.951 -3.535 5.020 1.00 92.69 173 GLU A O 1
ATOM 1359 N N . LEU A 1 174 ? 11.051 -2.429 3.393 1.00 95.00 174 LEU A N 1
ATOM 1360 C CA . LEU A 1 174 ? 12.386 -2.896 3.762 1.00 95.00 174 LEU A CA 1
ATOM 1361 C C . LEU A 1 174 ? 12.867 -2.249 5.061 1.00 95.00 174 LEU A C 1
ATOM 1363 O O . LEU A 1 174 ? 13.424 -2.944 5.903 1.00 95.00 174 LEU A O 1
ATOM 1367 N N . GLU A 1 175 ? 12.633 -0.950 5.252 1.00 94.06 175 GLU A N 1
ATOM 1368 C CA . GLU A 1 175 ? 13.012 -0.253 6.488 1.00 94.06 175 GLU A CA 1
ATOM 1369 C C . GLU A 1 175 ? 12.280 -0.813 7.710 1.00 94.06 175 GLU A C 1
ATOM 1371 O O . GLU A 1 175 ? 12.913 -1.105 8.724 1.00 94.06 175 GLU A O 1
ATOM 1376 N N . ARG A 1 176 ? 10.967 -1.060 7.596 1.00 93.56 176 ARG A N 1
ATOM 1377 C CA . ARG A 1 176 ? 10.164 -1.665 8.674 1.00 93.56 176 ARG A CA 1
ATOM 1378 C C . ARG A 1 176 ? 10.722 -3.002 9.146 1.00 93.56 176 ARG A C 1
ATOM 1380 O O . ARG A 1 176 ? 10.694 -3.284 10.341 1.00 93.56 176 ARG A O 1
ATOM 1387 N N . VAL A 1 177 ? 11.221 -3.826 8.225 1.00 94.50 177 VAL A N 1
ATOM 1388 C CA . VAL A 1 177 ? 11.776 -5.149 8.553 1.00 94.50 177 VAL A CA 1
ATOM 1389 C C . VAL A 1 177 ? 13.298 -5.152 8.750 1.00 94.50 177 VAL A C 1
ATOM 1391 O O . VAL A 1 177 ? 13.877 -6.220 8.947 1.00 94.50 177 VAL A O 1
ATOM 1394 N N . GLY A 1 178 ? 13.960 -3.992 8.694 1.00 94.50 178 GLY A N 1
ATOM 1395 C CA . GLY A 1 178 ? 15.408 -3.873 8.885 1.00 94.50 178 GLY A CA 1
ATOM 1396 C C . GLY A 1 178 ? 16.259 -4.448 7.743 1.00 94.50 178 GLY A C 1
ATOM 1397 O O . GLY A 1 178 ? 17.348 -4.956 7.994 1.00 94.50 178 GLY A O 1
ATOM 1398 N N . GLN A 1 179 ? 15.758 -4.427 6.503 1.00 95.44 179 GLN A N 1
ATOM 1399 C CA . GLN A 1 179 ? 16.414 -4.972 5.300 1.00 95.44 179 GLN A CA 1
ATOM 1400 C C . GLN A 1 179 ? 16.827 -3.884 4.288 1.00 95.44 179 GLN A C 1
ATOM 1402 O O . GLN A 1 179 ? 17.136 -4.176 3.132 1.00 95.44 179 GLN A O 1
ATOM 1407 N N . GLN A 1 180 ? 16.832 -2.611 4.688 1.00 94.19 180 GLN A N 1
ATOM 1408 C CA . GLN A 1 180 ? 17.168 -1.476 3.819 1.00 94.19 180 GLN A CA 1
ATOM 1409 C C . GLN A 1 180 ? 18.616 -1.498 3.303 1.00 94.19 180 GLN A C 1
ATOM 1411 O O . GLN A 1 180 ? 18.922 -0.906 2.274 1.00 94.19 180 GLN A O 1
ATOM 1416 N N . ASN A 1 181 ? 19.511 -2.233 3.964 1.00 95.81 181 ASN A N 1
ATOM 1417 C CA . ASN A 1 181 ? 20.884 -2.459 3.506 1.00 95.81 181 ASN A CA 1
ATOM 1418 C C . ASN A 1 181 ? 20.974 -3.271 2.199 1.00 95.81 181 ASN A C 1
ATOM 1420 O O . ASN A 1 181 ? 22.037 -3.320 1.583 1.00 95.81 181 ASN A O 1
ATOM 1424 N N . LEU A 1 182 ? 19.888 -3.930 1.782 1.00 96.44 182 LEU A N 1
ATOM 1425 C CA . LEU A 1 182 ? 19.826 -4.682 0.527 1.00 96.44 182 LEU A CA 1
ATOM 1426 C C . LEU A 1 182 ? 19.519 -3.805 -0.695 1.00 96.44 182 LEU A C 1
ATOM 1428 O O . LEU A 1 182 ? 19.611 -4.289 -1.824 1.00 96.44 182 LEU A O 1
ATOM 1432 N N . ILE A 1 183 ? 19.143 -2.542 -0.482 1.00 97.06 183 ILE A N 1
ATOM 1433 C CA . ILE A 1 183 ? 18.808 -1.600 -1.551 1.00 97.06 183 ILE A CA 1
ATOM 1434 C C . ILE A 1 183 ? 20.045 -1.354 -2.415 1.00 97.06 183 ILE A C 1
ATOM 1436 O O . ILE A 1 183 ? 21.118 -1.026 -1.907 1.00 97.06 183 ILE A O 1
ATOM 1440 N N . LYS A 1 184 ? 19.892 -1.518 -3.731 1.00 97.81 184 LYS A N 1
ATOM 1441 C CA . LYS A 1 184 ? 20.944 -1.239 -4.716 1.00 97.81 184 LYS A CA 1
ATOM 1442 C C . LYS A 1 184 ? 20.740 0.091 -5.411 1.00 97.81 184 LYS A C 1
ATOM 1444 O O . LYS A 1 184 ? 21.702 0.823 -5.602 1.00 97.81 184 LYS A O 1
ATOM 1449 N N . ASP A 1 185 ? 19.494 0.408 -5.736 1.00 97.31 185 ASP A N 1
ATOM 1450 C CA . ASP A 1 185 ? 19.150 1.612 -6.474 1.00 97.31 185 ASP A CA 1
ATOM 1451 C C . ASP A 1 185 ? 17.798 2.147 -5.992 1.00 97.31 185 ASP A C 1
ATOM 1453 O O . ASP A 1 185 ? 16.871 1.377 -5.718 1.00 97.31 185 ASP A O 1
ATOM 1457 N N . VAL A 1 186 ? 17.678 3.472 -5.921 1.00 95.88 186 VAL A N 1
ATOM 1458 C CA . VAL A 1 186 ? 16.390 4.165 -5.792 1.00 95.88 186 VAL A CA 1
ATOM 1459 C C . VAL A 1 186 ? 15.835 4.376 -7.194 1.00 95.88 186 VAL A C 1
ATOM 1461 O O . VAL A 1 186 ? 16.567 4.780 -8.098 1.00 95.88 186 VAL A O 1
ATOM 1464 N N . MET A 1 187 ? 14.562 4.059 -7.395 1.00 94.00 187 MET A N 1
ATOM 1465 C CA . MET A 1 187 ? 13.946 4.111 -8.714 1.00 94.00 187 MET A CA 1
ATOM 1466 C C . MET A 1 187 ? 13.462 5.530 -9.047 1.00 94.00 187 MET A C 1
ATOM 1468 O O . MET A 1 187 ? 12.885 6.185 -8.183 1.00 94.00 187 MET A O 1
ATOM 1472 N N . PRO A 1 188 ? 13.665 6.021 -10.285 1.00 91.44 188 PRO A N 1
ATOM 1473 C CA . PRO A 1 188 ? 13.426 7.421 -10.647 1.00 91.44 188 PRO A CA 1
ATOM 1474 C C . PRO A 1 188 ? 11.964 7.713 -11.039 1.00 91.44 188 PRO A C 1
ATOM 1476 O O . PRO A 1 188 ? 11.716 8.589 -11.865 1.00 91.44 188 PRO A O 1
ATOM 1479 N N . TRP A 1 189 ? 10.997 6.954 -10.520 1.00 84.94 189 TRP A N 1
ATOM 1480 C CA . TRP A 1 189 ? 9.578 7.093 -10.862 1.00 84.94 189 TRP A CA 1
ATOM 1481 C C . TRP A 1 189 ? 8.712 7.359 -9.635 1.00 84.94 189 TRP A C 1
ATOM 1483 O O . TRP A 1 189 ? 9.076 7.030 -8.507 1.00 84.94 189 TRP A O 1
ATOM 1493 N N . GLU A 1 190 ? 7.531 7.915 -9.885 1.00 80.06 190 GLU A N 1
ATOM 1494 C CA . GLU A 1 190 ? 6.498 8.096 -8.869 1.00 80.06 190 GLU A CA 1
ATOM 1495 C C . GLU A 1 190 ? 5.845 6.765 -8.492 1.00 80.06 190 GLU A C 1
ATOM 1497 O O . GLU A 1 190 ? 5.710 5.851 -9.313 1.00 80.06 190 GLU A O 1
ATOM 1502 N N . THR A 1 191 ? 5.416 6.657 -7.240 1.00 78.62 191 THR A N 1
ATOM 1503 C CA . THR A 1 191 ? 4.912 5.407 -6.677 1.00 78.62 191 THR A CA 1
ATOM 1504 C C . THR A 1 191 ? 3.395 5.359 -6.601 1.00 78.62 191 THR A C 1
ATOM 1506 O O . THR A 1 191 ? 2.686 6.315 -6.919 1.00 78.62 191 THR A O 1
ATOM 1509 N N . GLU A 1 192 ? 2.868 4.186 -6.251 1.00 74.88 192 GLU A N 1
ATOM 1510 C CA . GLU A 1 192 ? 1.425 4.002 -6.154 1.00 74.88 192 GLU A CA 1
ATOM 1511 C C . GLU A 1 192 ? 0.839 4.801 -4.974 1.00 74.88 192 GLU A C 1
ATOM 1513 O O . GLU A 1 192 ? 1.455 4.874 -3.906 1.00 74.88 192 GLU A O 1
ATOM 1518 N N . PRO A 1 193 ? -0.378 5.363 -5.117 1.00 78.50 193 PRO A N 1
ATOM 1519 C CA . PRO A 1 193 ? -1.043 6.059 -4.024 1.00 78.50 193 PRO A CA 1
ATOM 1520 C C . PRO A 1 193 ? -1.130 5.200 -2.761 1.00 78.50 193 PRO A C 1
ATOM 1522 O O . PRO A 1 193 ? -1.384 3.998 -2.827 1.00 78.50 193 PRO A O 1
ATOM 1525 N N . LEU A 1 194 ? -0.988 5.843 -1.601 1.00 84.25 194 LEU A N 1
ATOM 1526 C CA . LEU A 1 194 ? -1.019 5.212 -0.276 1.00 84.25 194 LEU A CA 1
ATOM 1527 C C . LEU A 1 194 ? 0.144 4.242 0.007 1.00 84.25 194 LEU A C 1
ATOM 1529 O O . LEU A 1 194 ? 0.129 3.523 1.014 1.00 84.25 194 LEU A O 1
ATOM 1533 N N . GLN A 1 195 ? 1.171 4.212 -0.848 1.00 86.12 195 GLN A N 1
ATOM 1534 C CA . GLN A 1 195 ? 2.374 3.434 -0.595 1.00 86.12 195 GLN A CA 1
ATOM 1535 C C . GLN A 1 195 ? 3.015 3.830 0.742 1.00 86.12 195 GLN A C 1
ATOM 1537 O O . GLN A 1 195 ? 3.103 4.997 1.110 1.00 86.12 195 GLN A O 1
ATOM 1542 N N . GLY A 1 196 ? 3.433 2.816 1.499 1.00 87.88 196 GLY A N 1
ATOM 1543 C CA . GLY A 1 196 ? 4.051 2.993 2.810 1.00 87.88 196 GLY A CA 1
ATOM 1544 C C . GLY A 1 196 ? 3.070 3.303 3.944 1.00 87.88 196 GLY A C 1
ATOM 1545 O O . GLY A 1 196 ? 3.433 3.100 5.101 1.00 87.88 196 GLY A O 1
ATOM 1546 N N . GLN A 1 197 ? 1.817 3.661 3.662 1.00 91.94 197 GLN A N 1
ATOM 1547 C CA . GLN A 1 197 ? 0.820 3.957 4.693 1.00 91.94 197 GLN A CA 1
ATOM 1548 C C . GLN A 1 197 ? 0.195 2.690 5.295 1.00 91.94 197 GLN A C 1
ATOM 1550 O O . GLN A 1 197 ? 0.061 1.646 4.640 1.00 91.94 197 GLN A O 1
ATOM 1555 N N . ILE A 1 198 ? -0.199 2.792 6.563 1.00 95.62 198 ILE A N 1
ATOM 1556 C CA . ILE A 1 198 ? -0.895 1.745 7.313 1.00 95.62 198 ILE A CA 1
ATOM 1557 C C . ILE A 1 198 ? -2.348 2.170 7.478 1.00 95.62 198 ILE A C 1
ATOM 1559 O O . ILE A 1 198 ? -2.617 3.291 7.903 1.00 95.62 198 ILE A O 1
ATOM 1563 N N . ALA A 1 199 ? -3.277 1.274 7.166 1.00 96.06 199 ALA A N 1
ATOM 1564 C CA . ALA A 1 199 ? -4.693 1.489 7.402 1.00 96.06 199 ALA A CA 1
ATOM 1565 C C . ALA A 1 199 ? -5.164 0.714 8.635 1.00 96.06 199 ALA A C 1
ATOM 1567 O O . ALA A 1 199 ? -4.857 -0.469 8.786 1.00 96.06 199 ALA A O 1
ATOM 1568 N N . VAL A 1 200 ? -5.948 1.383 9.479 1.00 97.94 200 VAL A N 1
ATOM 1569 C CA . VAL A 1 200 ? -6.675 0.778 10.598 1.00 97.94 200 VAL A CA 1
ATOM 1570 C C . VAL A 1 200 ? -8.147 0.709 10.223 1.00 97.94 200 VAL A C 1
ATOM 1572 O O . VAL A 1 200 ? -8.761 1.740 9.948 1.00 97.94 200 VAL A O 1
ATOM 1575 N N . VAL A 1 201 ? -8.716 -0.492 10.217 1.00 97.69 201 VAL A N 1
ATOM 1576 C CA . VAL A 1 201 ? -10.122 -0.752 9.883 1.00 97.69 201 VAL A CA 1
ATOM 1577 C C . VAL A 1 201 ? -10.837 -1.293 11.115 1.00 97.69 201 VAL A C 1
ATOM 1579 O O . VAL A 1 201 ? -10.268 -2.077 11.867 1.00 97.69 201 VAL A O 1
ATOM 1582 N N . GLY A 1 202 ? -12.083 -0.884 11.332 1.00 97.44 202 GLY A N 1
ATOM 1583 C CA . GLY A 1 202 ? -12.932 -1.412 12.398 1.00 97.44 202 GLY A CA 1
ATOM 1584 C C . GLY A 1 202 ? -14.404 -1.404 12.004 1.00 97.44 202 GLY A C 1
ATOM 1585 O O . GLY A 1 202 ? -14.765 -0.957 10.910 1.00 97.44 202 GLY A O 1
ATOM 1586 N N . ARG A 1 203 ? -15.279 -1.888 12.891 1.00 97.81 203 ARG A N 1
ATOM 1587 C CA . ARG A 1 203 ? -16.726 -1.869 12.637 1.00 97.81 203 ARG A CA 1
ATOM 1588 C C . ARG A 1 203 ? -17.255 -0.438 12.628 1.00 97.81 203 ARG A C 1
ATOM 1590 O O . ARG A 1 203 ? -16.915 0.376 13.482 1.00 97.81 203 ARG A O 1
ATOM 1597 N N . SER A 1 204 ? -18.156 -0.127 11.704 1.00 92.12 204 SER A N 1
ATOM 1598 C CA . SER A 1 204 ? -18.727 1.213 11.539 1.00 92.12 204 SER A CA 1
ATOM 1599 C C . SER A 1 204 ? -19.429 1.744 12.795 1.00 92.12 204 SER A C 1
ATOM 1601 O O . SER A 1 204 ? -19.508 2.960 12.956 1.00 92.12 204 SER A O 1
ATOM 1603 N N . CYS A 1 205 ? -19.928 0.858 13.664 1.00 90.69 205 CYS A N 1
ATOM 1604 C CA . CYS A 1 205 ? -20.600 1.200 14.917 1.00 90.69 205 CYS A CA 1
ATOM 1605 C C . CYS A 1 205 ? -19.649 1.522 16.083 1.00 90.69 205 CYS A C 1
ATOM 1607 O O . CYS A 1 205 ? -20.105 2.057 17.092 1.00 90.69 205 CYS A O 1
ATOM 1609 N N . ASP A 1 206 ? -18.348 1.238 15.971 1.00 92.25 206 ASP A N 1
ATOM 1610 C CA . ASP A 1 206 ? -17.404 1.399 17.083 1.00 92.25 206 ASP A CA 1
ATOM 1611 C C . ASP A 1 206 ? -16.855 2.831 17.148 1.00 92.25 206 ASP A C 1
ATOM 1613 O O . ASP A 1 206 ? -15.675 3.098 16.908 1.00 92.25 206 ASP A O 1
ATOM 1617 N N . PHE A 1 207 ? -17.733 3.781 17.483 1.00 89.75 207 PHE A N 1
ATOM 1618 C CA . PHE A 1 207 ? -17.421 5.216 17.530 1.00 89.75 207 PHE A CA 1
ATOM 1619 C C . PHE A 1 207 ? -16.277 5.560 18.487 1.00 89.75 207 PHE A C 1
ATOM 1621 O O . PHE A 1 207 ? -15.480 6.452 18.202 1.00 89.75 207 PHE A O 1
ATOM 1628 N N . GLU A 1 208 ? -16.179 4.847 19.608 1.00 90.69 208 GLU A N 1
ATOM 1629 C CA . GLU A 1 208 ? -15.126 5.063 20.598 1.00 90.69 208 GLU A CA 1
ATOM 1630 C C . GLU A 1 208 ? -13.749 4.687 20.033 1.00 90.69 208 GLU A C 1
ATOM 1632 O O . GLU A 1 208 ? -12.815 5.485 20.089 1.00 90.69 208 GLU A O 1
ATOM 1637 N N . LEU A 1 209 ? -13.635 3.504 19.414 1.00 92.88 209 LEU A N 1
ATOM 1638 C CA . LEU A 1 209 ? -12.405 3.070 18.750 1.00 92.88 209 LEU A CA 1
ATOM 1639 C C . LEU A 1 209 ? -12.065 4.002 17.594 1.00 92.88 209 LEU A C 1
ATOM 1641 O O . LEU A 1 209 ? -10.933 4.475 17.503 1.00 92.88 209 LEU A O 1
ATOM 1645 N N . LYS A 1 210 ? -13.059 4.347 16.769 1.00 91.56 210 LYS A N 1
ATOM 1646 C CA . LYS A 1 210 ? -12.876 5.321 15.698 1.00 91.56 210 LYS A CA 1
ATOM 1647 C C . LYS A 1 210 ? -12.280 6.614 16.241 1.00 91.56 210 LYS A C 1
ATOM 1649 O O . LYS A 1 210 ? -11.274 7.053 15.707 1.00 91.56 210 LYS A O 1
ATOM 1654 N N . SER A 1 211 ? -12.826 7.178 17.320 1.00 89.19 211 SER A N 1
ATOM 1655 C CA . SER A 1 211 ? -12.334 8.422 17.930 1.00 89.19 211 SER A CA 1
ATOM 1656 C C . SER A 1 211 ? -10.901 8.336 18.471 1.00 89.19 211 SER A C 1
ATOM 1658 O O . SER A 1 211 ? -10.225 9.363 18.544 1.00 89.19 211 SER A O 1
ATOM 1660 N N . ILE A 1 212 ? -10.447 7.155 18.891 1.00 91.50 212 ILE A N 1
ATOM 1661 C CA . ILE A 1 212 ? -9.075 6.932 19.363 1.00 91.50 212 ILE A CA 1
ATOM 1662 C C . ILE A 1 212 ? -8.119 6.900 18.168 1.00 91.50 212 ILE A C 1
ATOM 1664 O O . ILE A 1 212 ? -7.180 7.693 18.090 1.00 91.50 212 ILE A O 1
ATOM 1668 N N . PHE A 1 213 ? -8.382 6.018 17.201 1.00 93.56 213 PHE A N 1
ATOM 1669 C CA . PHE A 1 213 ? -7.501 5.831 16.047 1.00 93.56 213 PHE A CA 1
ATOM 1670 C C . PHE A 1 213 ? -7.511 7.043 15.104 1.00 93.56 213 PHE A C 1
ATOM 1672 O O . PHE A 1 213 ? -6.495 7.343 14.483 1.00 93.56 213 PHE A O 1
ATOM 1679 N N . SER A 1 214 ? -8.583 7.841 15.098 1.00 91.06 214 SER A N 1
ATOM 1680 C CA . SER A 1 214 ? -8.653 9.115 14.370 1.00 91.06 214 SER A CA 1
ATOM 1681 C C . SER A 1 214 ? -7.501 10.077 14.720 1.00 91.06 214 SER A C 1
ATOM 1683 O O . SER A 1 214 ? -7.193 10.983 13.952 1.00 91.06 214 SER A O 1
ATOM 1685 N N . LYS A 1 215 ? -6.855 9.927 15.886 1.00 89.94 215 LYS A N 1
ATOM 1686 C CA . LYS A 1 215 ? -5.753 10.797 16.335 1.00 89.94 215 LYS A CA 1
ATOM 1687 C C . LYS A 1 215 ? -4.424 10.529 15.635 1.00 89.94 215 LYS A C 1
ATOM 1689 O O . LYS A 1 215 ? -3.543 11.394 15.671 1.00 89.94 215 LYS A O 1
ATOM 1694 N N . ILE A 1 216 ? -4.279 9.354 15.029 1.00 92.06 216 ILE A N 1
ATOM 1695 C CA . ILE A 1 216 ? -3.103 8.954 14.245 1.00 92.06 216 ILE A CA 1
ATOM 1696 C C . ILE A 1 216 ? -3.382 8.963 12.737 1.00 92.06 216 ILE A C 1
ATOM 1698 O O . ILE A 1 216 ? -2.487 8.675 11.945 1.00 92.06 216 ILE A O 1
ATOM 1702 N N . ASP A 1 217 ? -4.606 9.310 12.342 1.00 90.50 217 ASP A N 1
ATOM 1703 C CA . ASP A 1 217 ? -4.989 9.455 10.947 1.00 90.50 217 ASP A CA 1
ATOM 1704 C C . ASP A 1 217 ? -4.339 10.699 10.331 1.00 90.50 217 ASP A C 1
ATOM 1706 O O . ASP A 1 217 ? -4.503 11.829 10.801 1.00 90.50 217 ASP A O 1
ATOM 1710 N N . ALA A 1 218 ? -3.585 10.481 9.262 1.00 84.31 218 ALA A N 1
ATOM 1711 C CA . ALA A 1 218 ? -2.943 11.527 8.489 1.00 84.31 218 ALA A CA 1
ATOM 1712 C C . ALA A 1 218 ? -3.839 12.054 7.363 1.00 84.31 218 ALA A C 1
ATOM 1714 O O . ALA A 1 218 ? -3.546 13.126 6.845 1.00 84.31 218 ALA A O 1
ATOM 1715 N N . THR A 1 219 ? -4.942 11.377 7.019 1.00 70.81 219 THR A N 1
ATOM 1716 C CA . THR A 1 219 ? -5.904 11.913 6.033 1.00 70.81 219 THR A CA 1
ATOM 1717 C C . THR A 1 219 ? -6.742 13.048 6.611 1.00 70.81 219 THR A C 1
ATOM 1719 O O . THR A 1 219 ? -7.136 13.964 5.895 1.00 70.81 219 THR A O 1
ATOM 1722 N N . MET A 1 220 ? -6.936 13.055 7.934 1.00 56.19 220 MET A N 1
ATOM 1723 C CA . MET A 1 220 ? -7.554 14.169 8.654 1.00 56.19 220 MET A CA 1
ATOM 1724 C C . MET A 1 220 ? -6.621 15.360 8.894 1.00 56.19 220 MET A C 1
ATOM 1726 O O . MET A 1 220 ? -7.063 16.386 9.416 1.00 56.19 220 MET A O 1
ATOM 1730 N N . LYS A 1 221 ? -5.352 15.288 8.476 1.00 49.69 221 LYS A N 1
ATOM 1731 C CA . LYS A 1 221 ? -4.541 16.493 8.303 1.00 49.69 221 LYS A CA 1
ATOM 1732 C C . LYS A 1 221 ? -4.756 17.022 6.897 1.00 49.69 221 LYS A C 1
ATOM 1734 O O . LYS A 1 221 ? -4.019 16.667 5.992 1.00 49.69 221 LYS A O 1
ATOM 1739 N N . ASN A 1 222 ? -5.767 17.866 6.751 1.00 45.16 222 ASN A N 1
ATOM 1740 C CA . ASN A 1 222 ? -5.689 19.157 6.072 1.00 45.16 222 ASN A CA 1
ATOM 1741 C C . ASN A 1 222 ? -7.078 19.784 6.143 1.00 45.16 222 ASN A C 1
ATOM 1743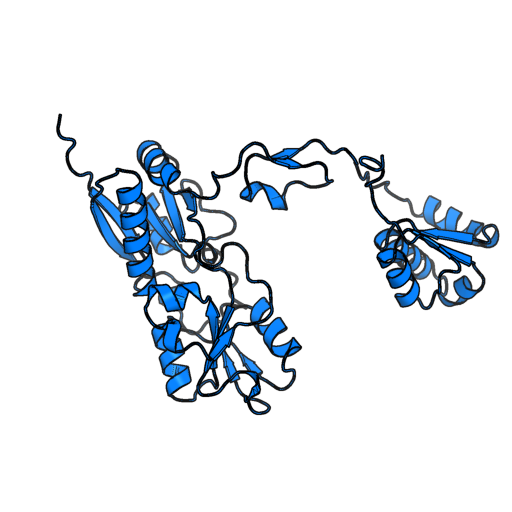 O O . ASN A 1 222 ? -8.084 19.092 6.001 1.00 45.16 222 ASN A O 1
ATOM 1747 N N . GLY A 1 223 ? -7.125 21.080 6.449 1.00 58.47 223 GLY A N 1
ATOM 1748 C CA . GLY A 1 223 ? -8.363 21.844 6.532 1.00 58.47 223 GLY A CA 1
ATOM 1749 C C . GLY A 1 223 ? -9.159 21.831 5.226 1.00 58.47 223 GLY A C 1
ATOM 1750 O O . GLY A 1 223 ? -8.937 21.033 4.320 1.00 58.47 223 GLY A O 1
ATOM 1751 N N . ASN A 1 224 ? -10.112 22.745 5.122 1.00 60.78 224 ASN A N 1
ATOM 1752 C CA . ASN A 1 224 ? -10.890 22.902 3.902 1.00 60.78 224 ASN A CA 1
ATOM 1753 C C . ASN A 1 224 ? -9.961 23.097 2.691 1.00 60.78 224 ASN A C 1
ATOM 1755 O O . ASN A 1 224 ? -9.235 24.087 2.617 1.00 60.78 224 ASN A O 1
ATOM 1759 N N . ILE A 1 225 ? -9.989 22.158 1.747 1.00 62.31 225 ILE A N 1
ATOM 1760 C CA . ILE A 1 225 ? -9.293 22.279 0.468 1.00 62.31 225 ILE A CA 1
ATOM 1761 C C . ILE A 1 225 ? -10.275 22.943 -0.488 1.00 62.31 225 ILE A C 1
ATOM 1763 O O . ILE A 1 225 ? -11.245 22.316 -0.916 1.00 62.31 225 ILE A O 1
ATOM 1767 N N . LEU A 1 226 ? -10.034 24.213 -0.813 1.00 68.19 226 LEU A N 1
ATOM 1768 C CA . LEU A 1 226 ? -10.756 24.887 -1.884 1.00 68.19 226 LEU A CA 1
ATOM 1769 C C . LEU A 1 226 ? -10.290 24.306 -3.223 1.00 68.19 226 LEU A C 1
ATOM 1771 O O . LEU A 1 226 ? -9.178 24.562 -3.677 1.00 68.19 226 LEU A O 1
ATOM 1775 N N . TYR A 1 227 ? -11.136 23.494 -3.845 1.00 70.00 227 TYR A N 1
ATOM 1776 C CA . TYR A 1 227 ? -10.897 22.949 -5.173 1.00 70.00 227 TYR A CA 1
ATOM 1777 C C . TYR A 1 227 ? -11.661 23.793 -6.188 1.00 70.00 227 TYR A C 1
ATOM 1779 O O . TYR A 1 227 ? -12.886 23.862 -6.125 1.00 70.00 227 TYR A O 1
ATOM 1787 N N . THR A 1 228 ? -10.949 24.421 -7.122 1.00 73.38 228 THR A N 1
ATOM 1788 C CA . THR A 1 228 ? -11.541 25.310 -8.140 1.00 73.38 228 THR A CA 1
ATOM 1789 C C . THR A 1 228 ? -11.627 24.691 -9.535 1.00 73.38 228 THR A C 1
ATOM 1791 O O . THR A 1 228 ? -12.115 25.331 -10.465 1.00 73.38 228 THR A O 1
ATOM 1794 N N . GLY A 1 229 ? -11.180 23.439 -9.686 1.00 65.62 229 GLY A N 1
ATOM 1795 C CA . GLY A 1 229 ? -11.230 22.697 -10.946 1.00 65.62 229 GLY A CA 1
ATOM 1796 C C . GLY A 1 229 ? -12.586 22.038 -11.228 1.00 65.62 229 GLY A C 1
ATOM 1797 O O . GLY A 1 229 ? -13.557 22.201 -10.492 1.00 65.62 229 GLY A O 1
ATOM 1798 N N . THR A 1 230 ? -12.651 21.236 -12.290 1.00 64.81 230 THR A N 1
ATOM 1799 C CA . THR A 1 230 ? -13.913 20.675 -12.806 1.00 64.81 230 THR A CA 1
ATOM 1800 C C . THR A 1 230 ? -14.386 19.401 -12.101 1.00 64.81 230 THR A C 1
ATOM 1802 O O . THR A 1 230 ? -15.585 19.139 -12.065 1.00 64.81 230 THR A O 1
ATOM 1805 N N . SER A 1 231 ? -13.490 18.585 -11.524 1.00 71.25 231 SER A N 1
ATOM 1806 C CA . SER A 1 231 ? -13.876 17.319 -10.878 1.00 71.25 231 SER A CA 1
ATOM 1807 C C . SER A 1 231 ? -13.110 17.029 -9.580 1.00 71.25 231 SER A C 1
ATOM 1809 O O . SER A 1 231 ? -11.961 16.575 -9.620 1.00 71.25 231 SER A O 1
ATOM 1811 N N . PRO A 1 232 ? -13.750 17.188 -8.405 1.00 68.38 232 PRO A N 1
ATOM 1812 C CA . PRO A 1 232 ? -13.095 16.981 -7.115 1.00 68.38 232 PRO A CA 1
ATOM 1813 C C . PRO A 1 232 ? -12.947 15.499 -6.746 1.00 68.38 232 PRO A C 1
ATOM 1815 O O . PRO A 1 232 ? -12.291 15.174 -5.760 1.00 68.38 232 PRO A O 1
ATOM 1818 N N . LYS A 1 233 ? -13.575 14.573 -7.494 1.00 65.31 233 LYS A N 1
ATOM 1819 C CA . LYS A 1 233 ? -13.760 13.166 -7.081 1.00 65.31 233 LYS A CA 1
ATOM 1820 C C . LYS A 1 233 ? -12.451 12.466 -6.705 1.00 65.31 233 LYS A C 1
ATOM 1822 O O . LYS A 1 233 ? -12.437 11.725 -5.728 1.00 65.31 233 LYS A O 1
ATOM 1827 N N . LYS A 1 234 ? -11.366 12.732 -7.436 1.00 55.00 234 LYS A N 1
ATOM 1828 C CA . LYS A 1 234 ? -10.047 12.120 -7.202 1.00 55.00 234 LYS A CA 1
ATOM 1829 C C . LYS A 1 234 ? -9.300 12.678 -5.984 1.00 55.00 234 LYS A C 1
ATOM 1831 O O . LYS A 1 234 ? -8.351 12.063 -5.524 1.00 55.00 234 LYS A O 1
ATOM 1836 N N . TYR A 1 235 ? -9.748 13.811 -5.449 1.00 60.28 235 TYR A N 1
ATOM 1837 C CA . TYR A 1 235 ? -9.109 14.512 -4.335 1.00 60.28 235 TYR A CA 1
ATOM 1838 C C . TYR A 1 235 ? -9.869 14.361 -3.015 1.00 60.28 235 TYR A C 1
ATOM 1840 O O . TYR A 1 235 ? -9.413 14.853 -1.992 1.00 60.28 235 TYR A O 1
ATOM 1848 N N . LYS A 1 236 ? -11.002 13.643 -3.004 1.00 59.69 236 LYS A N 1
ATOM 1849 C CA . LYS A 1 236 ? -11.796 13.395 -1.786 1.00 59.69 236 LYS A CA 1
ATOM 1850 C C . LYS A 1 236 ? -11.011 12.704 -0.666 1.00 59.69 236 LYS A C 1
ATOM 1852 O O . LYS A 1 236 ? -11.383 12.830 0.491 1.00 59.69 236 LYS A O 1
ATOM 1857 N N . LEU A 1 237 ? -9.948 11.978 -1.013 1.00 52.16 237 LEU A N 1
ATOM 1858 C CA . LEU A 1 237 ? -9.061 11.315 -0.053 1.00 52.16 237 LEU A CA 1
ATOM 1859 C C . LEU A 1 237 ? -8.025 12.269 0.571 1.00 52.16 237 LEU A C 1
ATOM 1861 O O . LEU A 1 237 ? -7.346 11.876 1.511 1.00 52.16 237 LEU A O 1
ATOM 1865 N N . LEU A 1 238 ? -7.891 13.498 0.053 1.00 51.38 238 LEU A N 1
ATOM 1866 C CA . LEU A 1 238 ? -6.913 14.488 0.519 1.00 51.38 238 LEU A CA 1
ATOM 1867 C C . LEU A 1 238 ? -7.444 15.399 1.638 1.00 51.38 238 LEU A C 1
ATOM 1869 O O . LEU A 1 238 ? -6.654 16.123 2.236 1.00 51.38 238 LEU A O 1
ATOM 1873 N N . GLY A 1 239 ? -8.756 15.399 1.903 1.00 64.69 239 GLY A N 1
ATOM 1874 C CA . GLY A 1 239 ? -9.372 16.211 2.957 1.00 64.69 239 GLY A CA 1
ATOM 1875 C C . GLY A 1 239 ? -10.808 16.644 2.645 1.00 64.69 239 GLY A C 1
ATOM 1876 O O . GLY A 1 239 ? -11.455 16.121 1.733 1.00 64.69 239 GLY A O 1
ATOM 1877 N N . ASN A 1 240 ? -11.314 17.627 3.400 1.00 65.31 240 ASN A N 1
ATOM 1878 C CA . ASN A 1 240 ? -12.631 18.220 3.154 1.00 65.31 240 ASN A CA 1
ATOM 1879 C C . ASN A 1 240 ? -12.576 19.150 1.933 1.00 65.31 240 ASN A C 1
ATOM 1881 O O . ASN A 1 240 ? -12.166 20.307 2.039 1.00 65.31 240 ASN A O 1
ATOM 1885 N N . ILE A 1 241 ? -12.969 18.637 0.767 1.00 70.69 241 ILE A N 1
ATOM 1886 C CA . ILE A 1 241 ? -12.984 19.415 -0.471 1.00 70.69 241 ILE A CA 1
ATOM 1887 C C . ILE A 1 241 ? -14.181 20.374 -0.465 1.00 70.69 241 ILE A C 1
ATOM 1889 O O . ILE A 1 241 ? -15.321 19.954 -0.664 1.00 70.69 241 ILE A O 1
ATOM 1893 N N . ILE A 1 242 ? -13.911 21.671 -0.312 1.00 75.19 242 ILE A N 1
ATOM 1894 C CA . ILE A 1 242 ? -14.847 22.733 -0.684 1.00 75.19 242 ILE A CA 1
ATOM 1895 C C . ILE A 1 242 ? -14.686 22.939 -2.185 1.00 75.19 242 ILE A C 1
ATOM 1897 O O . ILE A 1 242 ? -13.725 23.546 -2.648 1.00 75.19 242 ILE A O 1
ATOM 1901 N N . HIS A 1 243 ? -15.599 22.375 -2.968 1.00 75.50 243 HIS A N 1
ATOM 1902 C CA . HIS A 1 243 ? -15.583 22.544 -4.417 1.00 75.50 243 HIS A CA 1
ATOM 1903 C C . HIS A 1 243 ? -16.307 23.834 -4.787 1.00 75.50 243 HIS A C 1
ATOM 1905 O O . HIS A 1 243 ? -17.517 23.938 -4.604 1.00 75.50 243 HIS A O 1
ATOM 1911 N N . PHE A 1 244 ? -15.563 24.795 -5.323 1.00 70.00 244 PHE A N 1
ATOM 1912 C CA . PHE A 1 244 ? -16.114 26.000 -5.928 1.00 70.00 244 PHE A CA 1
ATOM 1913 C C . PHE A 1 244 ? -15.553 26.109 -7.349 1.00 70.00 244 PHE A C 1
ATOM 1915 O O . PHE A 1 244 ? -14.488 26.701 -7.532 1.00 70.00 244 PHE A O 1
ATOM 1922 N N . PRO A 1 245 ? -16.177 25.463 -8.351 1.00 60.31 245 PRO A N 1
ATOM 1923 C CA . PRO A 1 245 ? -15.663 25.490 -9.714 1.00 60.31 245 PRO A CA 1
ATOM 1924 C C . PRO A 1 245 ? -15.658 26.937 -10.213 1.00 60.31 245 PRO A C 1
ATOM 1926 O O . PRO A 1 245 ? -16.711 27.519 -10.443 1.00 60.31 245 PRO A O 1
ATOM 1929 N N . MET A 1 246 ? -14.471 27.526 -10.373 1.00 63.78 246 MET A N 1
ATOM 1930 C CA . MET A 1 246 ? -14.336 28.841 -11.018 1.00 63.78 246 MET A CA 1
ATOM 1931 C C . MET A 1 246 ? -14.417 28.720 -12.543 1.00 63.78 246 MET A C 1
ATOM 1933 O O . MET A 1 246 ? -14.629 29.707 -13.238 1.00 63.78 246 MET A O 1
ATOM 1937 N N . VAL A 1 247 ? -14.258 27.495 -13.052 1.00 54.50 247 VAL A N 1
ATOM 1938 C CA . VAL A 1 247 ? -14.440 27.125 -14.451 1.00 54.50 247 VAL A CA 1
ATOM 1939 C C . VAL A 1 247 ? -15.277 25.849 -14.496 1.00 54.50 247 VAL A C 1
ATOM 1941 O O . VAL A 1 247 ? -14.893 24.821 -13.931 1.00 54.50 247 VAL A O 1
ATOM 1944 N N . GLU A 1 248 ? -16.415 25.908 -15.180 1.00 56.38 248 GLU A N 1
ATOM 1945 C CA . GLU A 1 248 ? -17.265 24.757 -15.478 1.00 56.38 248 GLU A CA 1
ATOM 1946 C C . GLU A 1 248 ? -17.101 24.385 -16.957 1.00 56.38 248 GLU A C 1
ATOM 1948 O O . GLU A 1 248 ? -17.220 25.235 -17.837 1.00 56.38 248 GLU A O 1
ATOM 1953 N N . ILE A 1 249 ? -16.795 23.115 -17.243 1.00 58.22 249 ILE A N 1
ATOM 1954 C CA . ILE A 1 249 ? -16.765 22.595 -18.61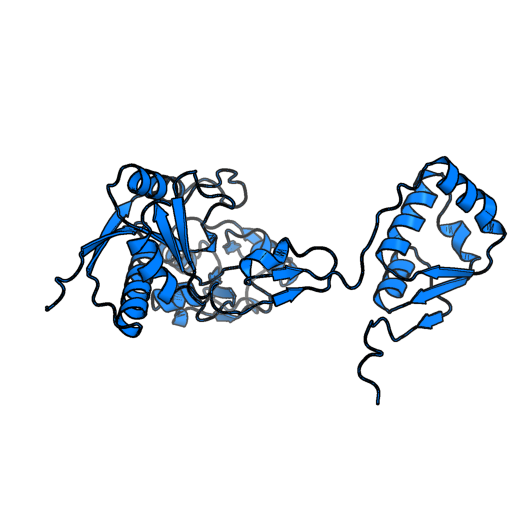5 1.00 58.22 249 ILE A CA 1
ATOM 1955 C C . ILE A 1 249 ? -18.067 21.838 -18.830 1.00 58.22 249 ILE A C 1
ATOM 1957 O O . ILE A 1 249 ? -18.212 20.694 -18.395 1.00 58.22 249 ILE A O 1
ATOM 1961 N N . LEU A 1 250 ? -19.009 22.486 -19.505 1.00 56.62 250 LEU A N 1
ATOM 1962 C CA . LEU A 1 250 ? -20.235 21.849 -19.957 1.00 56.62 250 LEU A CA 1
ATOM 1963 C C . LEU A 1 250 ? -19.951 21.121 -21.269 1.00 56.62 250 LEU A C 1
ATOM 1965 O O . LEU A 1 250 ? -19.494 21.718 -22.245 1.00 56.62 250 LEU A O 1
ATOM 1969 N N . ARG A 1 251 ? -20.220 19.814 -21.297 1.00 55.56 251 ARG A N 1
ATOM 1970 C CA . ARG A 1 251 ? -20.255 19.076 -22.558 1.00 55.56 251 ARG A CA 1
ATOM 1971 C C . ARG A 1 251 ? -21.489 19.548 -23.317 1.00 55.56 251 ARG A C 1
ATOM 1973 O O . ARG A 1 251 ? -22.607 19.305 -22.879 1.00 55.56 251 ARG A O 1
ATOM 1980 N N . ILE A 1 252 ? -21.272 20.212 -24.443 1.00 59.50 252 ILE A N 1
ATOM 1981 C CA . ILE A 1 252 ? -22.333 20.449 -25.414 1.00 59.50 252 ILE A CA 1
ATOM 1982 C C . ILE A 1 252 ? -22.484 19.141 -26.191 1.00 59.50 252 ILE A C 1
ATOM 1984 O O . ILE A 1 252 ? -21.497 18.639 -26.737 1.00 59.50 252 ILE A O 1
ATOM 1988 N N . ASP A 1 253 ? -23.684 18.559 -26.199 1.00 57.00 253 ASP A N 1
ATOM 1989 C CA . ASP A 1 253 ? -23.987 17.445 -27.097 1.00 57.00 253 ASP A CA 1
ATOM 1990 C C . ASP A 1 253 ? -23.971 17.983 -28.526 1.00 57.00 253 ASP A C 1
ATOM 1992 O O . ASP A 1 253 ? -24.904 18.631 -28.997 1.00 57.00 253 ASP A O 1
ATOM 1996 N N . PHE A 1 254 ? -22.835 17.774 -29.182 1.00 59.81 254 PHE A N 1
ATOM 1997 C CA . PHE A 1 254 ? -22.628 18.124 -30.573 1.00 59.81 254 PHE A CA 1
ATOM 1998 C C . PHE A 1 254 ? -23.363 17.093 -31.430 1.00 59.81 254 PHE A C 1
ATOM 2000 O O . PHE A 1 254 ? -22.936 15.940 -31.515 1.00 59.81 254 PHE A O 1
ATOM 2007 N N . GLY A 1 255 ? -24.499 17.477 -32.008 1.00 65.06 255 GLY A N 1
ATOM 2008 C CA . GLY A 1 255 ? -25.245 16.610 -32.914 1.00 65.06 255 GLY A CA 1
ATOM 2009 C C . GLY A 1 255 ? -24.500 16.394 -34.234 1.00 65.06 255 GLY A C 1
ATOM 2010 O O . GLY A 1 255 ? -23.690 17.219 -34.665 1.00 65.06 255 GLY A O 1
ATOM 2011 N N . GLU A 1 256 ? -24.790 15.278 -34.915 1.00 66.19 256 GLU A N 1
ATOM 2012 C CA . GLU A 1 256 ? -24.221 14.981 -36.243 1.00 66.19 256 GLU A CA 1
ATOM 2013 C C . GLU A 1 256 ? -24.506 16.095 -37.262 1.00 66.19 256 GLU A C 1
ATOM 2015 O O . GLU A 1 256 ? -23.720 16.324 -38.181 1.00 66.19 256 GLU A O 1
ATOM 2020 N N . LYS A 1 257 ? -25.629 16.802 -37.111 1.00 72.25 257 LYS A N 1
ATOM 2021 C CA . LYS A 1 257 ? -26.045 17.866 -38.026 1.00 72.25 257 LYS A CA 1
ATOM 2022 C C . LYS A 1 257 ? -25.154 19.101 -37.893 1.00 72.25 257 LYS A C 1
ATOM 2024 O O . LYS A 1 257 ? -24.715 19.646 -38.901 1.00 72.25 257 LYS A O 1
ATOM 2029 N N . GLU A 1 258 ? -24.866 19.512 -36.665 1.00 71.25 258 GLU A N 1
ATOM 2030 C CA . GLU A 1 258 ? -24.007 20.647 -36.334 1.00 71.25 258 GLU A CA 1
ATOM 2031 C C . GLU A 1 258 ? -22.551 20.354 -36.715 1.00 71.25 258 GLU A C 1
ATOM 2033 O O . GLU A 1 258 ? -21.882 21.203 -37.304 1.00 71.25 258 GLU A O 1
ATOM 2038 N N . ALA A 1 259 ? -22.085 19.125 -36.466 1.00 67.56 259 ALA A N 1
ATOM 2039 C CA . ALA A 1 259 ? -20.780 18.646 -36.918 1.00 67.56 259 ALA A CA 1
ATOM 2040 C C . ALA A 1 259 ? -20.632 18.738 -38.442 1.00 67.56 259 ALA A C 1
ATOM 2042 O O . ALA A 1 259 ? -19.683 19.347 -38.937 1.00 67.56 259 ALA A O 1
ATOM 2043 N N . ARG A 1 260 ? -21.599 18.195 -39.195 1.00 71.38 260 ARG A N 1
ATOM 2044 C CA . ARG A 1 260 ? -21.595 18.259 -40.664 1.00 71.38 260 ARG A CA 1
ATOM 2045 C C . ARG A 1 260 ? -21.662 19.686 -41.184 1.00 71.38 260 ARG A C 1
ATOM 2047 O O . ARG A 1 260 ? -21.029 19.986 -42.187 1.00 71.38 260 ARG A O 1
ATOM 2054 N N . GLN A 1 261 ? -22.408 20.568 -40.523 1.00 77.25 261 GLN A N 1
ATOM 2055 C CA . GLN A 1 261 ? -22.488 21.967 -40.930 1.00 77.25 261 GLN A CA 1
ATOM 2056 C C . GLN A 1 261 ? -21.140 22.678 -40.786 1.00 77.25 261 GLN A C 1
ATOM 2058 O O . GLN A 1 261 ? -20.709 23.331 -41.731 1.00 77.25 261 GLN A O 1
ATOM 2063 N N . ILE A 1 262 ? -20.450 22.508 -39.654 1.00 73.44 262 ILE A N 1
ATOM 2064 C CA . ILE A 1 262 ? -19.110 23.082 -39.462 1.00 73.44 262 ILE A CA 1
ATOM 2065 C C . ILE A 1 262 ? -18.148 22.548 -40.509 1.00 73.44 262 ILE A C 1
ATOM 2067 O O . ILE A 1 262 ? -17.430 23.328 -41.122 1.00 73.44 262 ILE A O 1
ATOM 2071 N N . ILE A 1 263 ? -18.177 21.237 -40.737 1.00 76.06 263 ILE A N 1
ATOM 2072 C CA . ILE A 1 263 ? -17.330 20.570 -41.717 1.00 76.06 263 ILE A CA 1
ATOM 2073 C C . ILE A 1 263 ? -17.581 21.100 -43.139 1.00 76.06 263 ILE A C 1
ATOM 2075 O O . ILE A 1 263 ? -16.632 21.418 -43.848 1.00 76.06 263 ILE A O 1
ATOM 20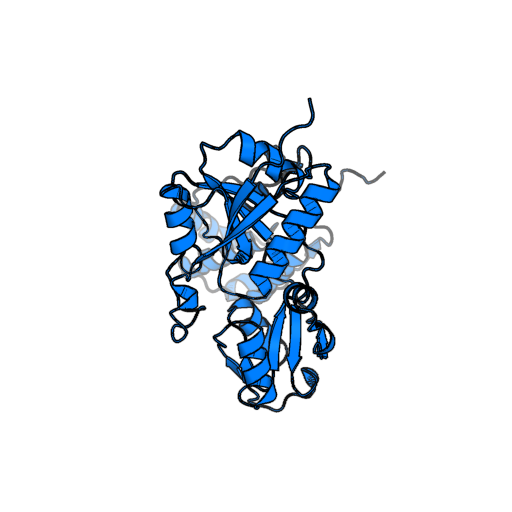79 N N . ASN A 1 264 ? -18.844 21.276 -43.533 1.00 79.44 264 ASN A N 1
ATOM 2080 C CA . ASN A 1 264 ? -19.211 21.849 -44.832 1.00 79.44 264 ASN A CA 1
ATOM 2081 C C . ASN A 1 264 ? -18.781 23.317 -44.980 1.00 79.44 264 ASN A C 1
ATOM 2083 O O . ASN A 1 264 ? -18.542 23.779 -46.093 1.00 79.44 264 ASN A O 1
ATOM 2087 N N . ASP A 1 265 ? -18.695 24.052 -43.872 1.00 83.06 265 ASP A N 1
ATOM 2088 C CA . ASP A 1 265 ? -18.266 25.448 -43.853 1.00 83.06 265 ASP A CA 1
ATOM 2089 C C . ASP A 1 265 ? -16.744 25.605 -43.633 1.00 83.06 265 ASP A C 1
ATOM 2091 O O . ASP A 1 265 ? -16.251 26.734 -43.683 1.00 83.06 265 ASP A O 1
ATOM 2095 N N . LEU A 1 266 ? -15.972 24.519 -43.443 1.00 82.38 266 LEU A N 1
ATOM 2096 C CA . LEU A 1 266 ? -14.523 24.574 -43.166 1.00 82.38 266 LEU A CA 1
ATOM 2097 C C . LEU A 1 266 ? -13.731 25.327 -44.234 1.00 82.38 266 LEU A C 1
ATOM 2099 O O . LEU A 1 266 ? -12.761 26.020 -43.917 1.00 82.38 266 LEU A O 1
ATOM 2103 N N . ASP A 1 267 ? -14.158 25.248 -45.492 1.00 81.19 267 ASP A N 1
ATOM 2104 C CA . ASP A 1 267 ? -13.522 25.958 -46.602 1.00 81.19 267 ASP A CA 1
ATOM 2105 C C . ASP A 1 267 ? -13.549 27.480 -46.433 1.00 81.19 267 ASP A C 1
ATOM 2107 O O . ASP A 1 267 ? -12.644 28.165 -46.905 1.00 81.19 267 ASP A O 1
ATOM 2111 N N . ARG A 1 268 ? -14.522 28.011 -45.684 1.00 85.69 268 ARG A N 1
ATOM 2112 C CA . ARG A 1 268 ? -14.656 29.450 -45.412 1.00 85.69 268 ARG A CA 1
ATOM 2113 C C . ARG A 1 268 ? -13.662 29.965 -44.380 1.00 85.69 268 ARG A C 1
ATOM 2115 O O . ARG A 1 268 ? -13.433 31.171 -44.311 1.00 85.69 268 ARG A O 1
ATOM 2122 N N . TYR A 1 269 ? -13.092 29.079 -43.572 1.00 84.94 269 TYR A N 1
ATOM 2123 C CA . TYR A 1 269 ? -12.134 29.447 -42.542 1.00 84.94 269 TYR A CA 1
ATOM 2124 C C . TYR A 1 269 ? -10.721 29.237 -43.074 1.00 84.94 269 TYR A C 1
ATOM 2126 O O . TYR A 1 269 ? -10.346 28.131 -43.455 1.00 84.94 269 TYR A O 1
ATOM 2134 N N . HIS A 1 270 ? -9.938 30.312 -43.111 1.00 89.12 270 HIS A N 1
ATOM 2135 C CA . HIS A 1 270 ? -8.511 30.245 -43.433 1.00 89.12 270 HIS A CA 1
ATOM 2136 C C . HIS A 1 270 ? -7.689 29.772 -42.227 1.00 89.12 270 HIS A C 1
ATOM 2138 O O . HIS A 1 270 ? -6.719 29.037 -42.379 1.00 89.12 270 HIS A O 1
ATOM 2144 N N . THR A 1 271 ? -8.116 30.165 -41.024 1.00 89.00 271 THR A N 1
ATOM 2145 C CA . THR A 1 271 ? -7.392 29.932 -39.775 1.00 89.00 271 THR A CA 1
ATOM 2146 C C . THR A 1 271 ? -8.275 29.214 -38.763 1.00 89.00 271 THR A C 1
ATOM 2148 O O . THR A 1 271 ? -9.423 29.604 -38.548 1.00 89.00 271 THR A O 1
ATOM 2151 N N . ILE A 1 272 ? -7.723 28.193 -38.110 1.00 90.81 272 ILE A N 1
ATOM 2152 C CA . ILE A 1 272 ? -8.377 27.417 -37.057 1.00 90.81 272 ILE A CA 1
ATOM 2153 C C . ILE A 1 272 ? -7.568 27.564 -35.771 1.00 90.81 272 ILE A C 1
ATOM 2155 O O . ILE A 1 272 ? -6.377 27.260 -35.720 1.00 90.81 272 ILE A O 1
ATOM 2159 N N . LEU A 1 273 ? -8.227 28.032 -34.713 1.00 90.94 273 LEU A N 1
ATOM 2160 C CA . LEU A 1 273 ? -7.611 28.228 -33.408 1.00 90.94 273 LEU A CA 1
ATOM 2161 C C . LEU A 1 273 ? -8.025 27.114 -32.449 1.00 90.94 273 LEU A C 1
ATOM 2163 O O . LEU A 1 273 ? -9.212 26.856 -32.252 1.00 90.94 273 LEU A O 1
ATOM 2167 N N . PHE A 1 274 ? -7.041 26.518 -31.781 1.00 88.69 274 PHE A N 1
ATOM 2168 C CA . PHE A 1 274 ? -7.255 25.547 -30.720 1.00 88.69 274 PHE A CA 1
ATOM 2169 C C . PHE A 1 274 ? -6.812 26.094 -29.370 1.00 88.69 274 PHE A C 1
ATOM 2171 O O . PHE A 1 274 ? -5.672 26.518 -29.186 1.00 88.69 274 PHE A O 1
ATOM 2178 N N . ALA A 1 275 ? -7.719 26.016 -28.397 1.00 84.50 275 ALA A N 1
ATOM 2179 C CA . ALA A 1 275 ? -7.465 26.415 -27.014 1.00 84.50 275 ALA A CA 1
ATOM 2180 C C . ALA A 1 275 ? -7.123 25.236 -26.082 1.00 84.50 275 ALA A C 1
ATOM 2182 O O . ALA A 1 275 ? -6.914 25.422 -24.887 1.00 84.50 275 ALA A O 1
ATOM 2183 N N . SER A 1 276 ? -7.132 24.002 -26.596 1.00 83.38 276 SER A N 1
ATOM 2184 C CA . SER A 1 276 ? -6.910 22.793 -25.802 1.00 83.38 276 SER A CA 1
ATOM 2185 C C . SER A 1 276 ? -6.483 21.624 -26.679 1.00 83.38 276 SER A C 1
ATOM 2187 O O . SER A 1 276 ? -7.093 21.367 -27.719 1.00 83.38 276 SER A O 1
ATOM 2189 N N . ARG A 1 277 ? -5.522 20.830 -26.192 1.00 84.75 277 ARG A N 1
ATOM 2190 C CA . ARG A 1 277 ? -5.111 19.553 -26.803 1.00 84.75 277 ARG A CA 1
ATOM 2191 C C . ARG A 1 277 ? -6.270 18.578 -27.040 1.00 84.75 277 ARG A C 1
ATOM 2193 O O . ARG A 1 277 ? -6.239 17.793 -27.982 1.00 84.75 277 ARG A O 1
ATOM 2200 N N . PHE A 1 278 ? -7.301 18.612 -26.192 1.00 83.19 278 PHE A N 1
ATOM 2201 C CA . PHE A 1 278 ? -8.476 17.755 -26.365 1.00 83.19 278 PHE A CA 1
ATOM 2202 C C . PHE A 1 278 ? -9.362 18.253 -27.507 1.00 83.19 278 PHE A C 1
ATOM 2204 O O . PHE A 1 278 ? -9.901 17.435 -28.242 1.00 83.19 278 PHE A O 1
ATOM 2211 N N . GLY A 1 279 ? -9.461 19.574 -27.690 1.00 83.31 279 GLY A N 1
ATOM 2212 C CA . GLY A 1 279 ? -10.160 20.167 -28.830 1.00 83.31 279 GLY A CA 1
ATOM 2213 C C . GLY A 1 279 ? -9.530 19.755 -30.159 1.00 83.31 279 GLY A C 1
ATOM 2214 O O . GLY A 1 279 ? -10.254 19.358 -31.063 1.00 83.31 279 GLY A O 1
ATOM 2215 N N . VAL A 1 280 ? -8.191 19.748 -30.232 1.00 87.38 280 VAL A N 1
ATOM 2216 C CA . VAL A 1 280 ? -7.443 19.242 -31.398 1.00 87.38 280 VAL A CA 1
ATOM 2217 C C . VAL A 1 280 ? -7.840 17.800 -31.696 1.00 87.38 280 VAL A C 1
ATOM 2219 O O . VAL A 1 280 ? -8.295 17.493 -32.793 1.00 87.38 280 VAL A O 1
ATOM 2222 N N . LYS A 1 281 ? -7.730 16.918 -30.696 1.00 85.94 281 LYS A N 1
ATOM 2223 C CA . LYS A 1 281 ? -8.057 15.500 -30.857 1.00 85.94 281 LYS A CA 1
ATOM 2224 C C . LYS A 1 281 ? -9.487 15.288 -31.366 1.00 85.94 281 LYS A C 1
ATOM 2226 O O . LYS A 1 281 ? -9.668 14.604 -32.365 1.00 85.94 281 LYS A O 1
ATOM 2231 N N . TYR A 1 282 ? -10.480 15.879 -30.702 1.00 84.19 282 TYR A N 1
ATOM 2232 C CA . TYR A 1 282 ? -11.881 15.676 -31.077 1.00 84.19 282 TYR A CA 1
ATOM 2233 C C . TYR A 1 282 ? -12.209 16.234 -32.460 1.00 84.19 282 TYR A C 1
ATOM 2235 O O . TYR A 1 282 ? -13.014 15.645 -33.172 1.00 84.19 282 TYR A O 1
ATOM 2243 N N . PHE A 1 283 ? -11.587 17.346 -32.853 1.00 87.19 283 PHE A N 1
ATOM 2244 C CA . PHE A 1 283 ? -11.782 17.922 -34.178 1.00 87.19 283 PHE A CA 1
ATOM 2245 C C . PHE A 1 283 ? -11.306 16.976 -35.288 1.00 87.19 283 PHE A C 1
ATOM 2247 O O . PHE A 1 283 ? -12.061 16.709 -36.220 1.00 87.19 283 PHE A O 1
ATOM 2254 N N . PHE A 1 284 ? -10.097 16.419 -35.173 1.00 88.19 284 PHE A N 1
ATOM 2255 C CA . PHE A 1 284 ? -9.575 15.494 -36.185 1.00 88.19 284 PHE A CA 1
ATOM 2256 C C . PHE A 1 284 ? -10.305 14.146 -36.190 1.00 88.19 284 PHE A C 1
ATOM 2258 O O . PHE A 1 284 ? -10.624 13.648 -37.266 1.00 88.19 284 PHE A O 1
ATOM 2265 N N . GLU A 1 285 ? -10.674 13.607 -35.021 1.00 85.50 285 GLU A N 1
ATOM 2266 C CA . GLU A 1 285 ? -11.533 12.412 -34.949 1.00 85.50 285 GLU A CA 1
ATOM 2267 C C . GLU A 1 285 ? -12.874 12.642 -35.666 1.00 85.50 285 GLU A C 1
ATOM 2269 O O . GLU A 1 285 ? -13.370 11.757 -36.363 1.00 85.50 285 GLU A O 1
ATOM 2274 N N . LEU A 1 286 ? -13.456 13.839 -35.534 1.00 82.25 286 LEU A N 1
ATOM 2275 C CA . LEU A 1 286 ? -14.712 14.191 -36.193 1.00 82.25 286 LEU A CA 1
ATOM 2276 C C . LEU A 1 286 ? -14.565 14.291 -37.719 1.00 82.25 286 LEU A C 1
ATOM 2278 O O . LEU A 1 286 ? -15.463 13.855 -38.442 1.00 82.25 286 LEU A O 1
ATOM 2282 N N . LEU A 1 287 ? -13.451 14.840 -38.214 1.00 84.50 287 LEU A N 1
ATOM 2283 C CA . LEU A 1 287 ? -13.148 14.894 -39.648 1.00 84.50 287 LEU A CA 1
ATOM 2284 C C . LEU A 1 287 ? -13.064 13.493 -40.254 1.00 84.50 287 LEU A C 1
ATOM 2286 O O . LEU A 1 287 ? -13.748 13.205 -41.238 1.00 84.50 287 LEU A O 1
ATOM 2290 N N . GLU A 1 288 ? -12.289 12.608 -39.628 1.00 84.25 288 GLU A N 1
ATOM 2291 C CA . GLU A 1 288 ? -12.128 11.226 -40.085 1.00 84.25 288 GLU A CA 1
ATOM 2292 C C . GLU A 1 288 ? -13.460 10.467 -40.067 1.00 84.25 288 GLU A C 1
ATOM 2294 O O . GLU A 1 288 ? -13.808 9.794 -41.038 1.00 84.25 288 GLU A O 1
ATOM 2299 N N . GLN A 1 289 ? -14.254 10.628 -39.002 1.00 82.31 289 GLN A N 1
ATOM 2300 C CA . GLN A 1 289 ? -15.584 10.016 -38.888 1.00 82.31 289 GLN A CA 1
ATOM 2301 C C . GLN A 1 289 ? -16.555 10.469 -39.987 1.00 82.31 289 GLN A C 1
ATOM 2303 O O . GLN A 1 289 ? -17.478 9.730 -40.326 1.00 82.31 289 GLN A O 1
ATOM 2308 N N . ASN A 1 290 ? -16.349 11.658 -40.557 1.00 77.94 290 ASN A N 1
ATOM 2309 C CA . ASN A 1 290 ? -17.158 12.197 -41.651 1.00 77.94 290 ASN A CA 1
ATOM 2310 C C . ASN A 1 290 ? -16.479 12.055 -43.028 1.00 77.94 290 ASN A C 1
ATOM 2312 O O . ASN A 1 290 ? -16.969 12.622 -44.002 1.00 77.94 290 ASN A O 1
ATOM 2316 N N . GLY A 1 291 ? -15.395 11.276 -43.131 1.00 80.12 291 GLY A N 1
ATOM 2317 C CA . GLY A 1 291 ? -14.759 10.913 -44.402 1.00 80.12 291 GLY A CA 1
ATOM 2318 C C . GLY A 1 291 ? -13.792 11.951 -44.978 1.00 80.12 291 GLY A C 1
ATOM 2319 O O . GLY A 1 291 ? -13.459 11.863 -46.158 1.00 80.12 291 GLY A O 1
ATOM 2320 N N . TYR A 1 292 ? -13.340 12.916 -44.177 1.00 81.62 292 TYR A N 1
ATOM 2321 C CA . TYR A 1 292 ? -12.356 13.915 -44.597 1.00 81.62 292 TYR A CA 1
ATOM 2322 C C . TYR A 1 292 ? -10.936 13.385 -44.420 1.00 81.62 292 TYR A C 1
ATOM 2324 O O . TYR A 1 292 ? -10.614 12.760 -43.407 1.00 81.62 292 TYR A O 1
ATOM 2332 N N . LEU A 1 293 ? -10.065 13.668 -45.391 1.00 85.12 293 LEU A N 1
ATOM 2333 C CA . LEU A 1 293 ? -8.646 13.372 -45.261 1.00 85.12 293 LEU A CA 1
ATOM 2334 C C . LEU A 1 293 ? -7.984 14.464 -44.423 1.00 85.12 293 LEU A C 1
ATOM 2336 O O . LEU A 1 293 ? -8.063 15.648 -44.739 1.00 85.12 293 LEU A O 1
ATOM 2340 N N . ILE A 1 294 ? -7.269 14.063 -43.373 1.00 85.94 294 ILE A N 1
ATOM 2341 C CA . ILE A 1 294 ? -6.524 14.997 -42.516 1.00 85.94 294 ILE A CA 1
ATOM 2342 C C . ILE A 1 294 ? -5.513 15.814 -43.335 1.00 85.94 294 ILE A C 1
ATOM 2344 O O . ILE A 1 294 ? -5.292 16.985 -43.041 1.00 85.94 294 ILE A O 1
ATOM 2348 N N . SER A 1 295 ? -4.941 15.230 -44.394 1.00 84.12 295 SER A N 1
ATOM 2349 C CA . SER A 1 295 ? -4.016 15.919 -45.302 1.00 84.12 295 SER A CA 1
ATOM 2350 C C . SER A 1 295 ? -4.612 17.170 -45.940 1.00 84.12 295 SER A C 1
ATOM 2352 O O . SER A 1 295 ? -3.880 18.125 -46.173 1.00 84.12 295 SER A O 1
ATOM 2354 N N . ASP A 1 296 ? -5.925 17.205 -46.173 1.00 83.94 296 ASP A N 1
ATOM 2355 C CA . ASP A 1 296 ? -6.591 18.342 -46.817 1.00 83.94 296 ASP A CA 1
ATOM 2356 C C . ASP A 1 296 ? -6.592 19.580 -45.914 1.00 83.94 296 ASP A C 1
ATOM 2358 O O . ASP A 1 296 ? -6.799 20.700 -46.371 1.00 83.94 296 ASP A O 1
ATOM 2362 N N . MET A 1 297 ? -6.316 19.396 -44.622 1.00 85.69 297 MET A N 1
ATOM 2363 C CA . MET A 1 297 ? -6.208 20.481 -43.660 1.00 85.69 297 MET A CA 1
ATOM 2364 C C . MET A 1 297 ? -4.851 21.196 -43.703 1.0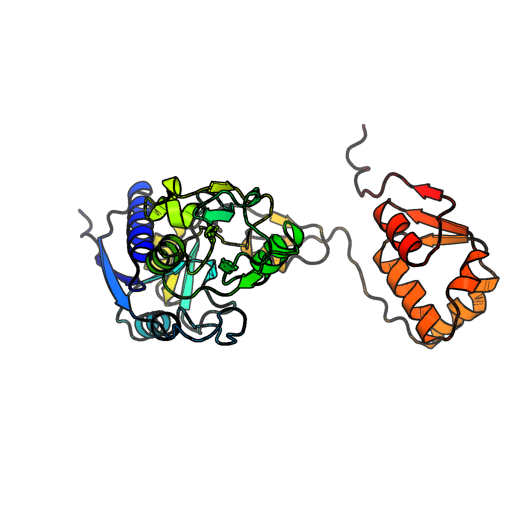0 85.69 297 MET A C 1
ATOM 2366 O O . MET A 1 297 ? -4.720 22.252 -43.093 1.00 85.69 297 MET A O 1
ATOM 2370 N N . SER A 1 298 ? -3.858 20.701 -44.455 1.00 81.25 298 SER A N 1
ATOM 2371 C CA . SER A 1 298 ? -2.530 21.334 -44.538 1.00 81.25 298 SER A CA 1
ATOM 2372 C C . SER A 1 298 ? -2.541 22.713 -45.207 1.00 81.25 298 SER A C 1
ATOM 2374 O O . SER A 1 298 ? -1.552 23.435 -45.141 1.00 81.25 298 SER A O 1
ATOM 2376 N N . ILE A 1 299 ? -3.633 23.067 -45.893 1.00 83.88 299 ILE A N 1
ATOM 2377 C CA . ILE A 1 299 ? -3.835 24.384 -46.516 1.00 83.88 299 ILE A CA 1
ATOM 2378 C C . ILE A 1 299 ? -4.346 25.439 -45.525 1.00 83.88 299 ILE A C 1
ATOM 2380 O O . ILE A 1 299 ? -4.538 26.590 -45.910 1.00 83.88 299 ILE A O 1
ATOM 2384 N N . LYS A 1 300 ? -4.659 25.037 -44.288 1.00 87.56 300 LYS A N 1
ATOM 2385 C CA . LYS A 1 300 ? -5.219 25.903 -43.251 1.00 87.56 300 LYS A CA 1
ATOM 2386 C C . LYS A 1 300 ? -4.125 26.355 -42.294 1.00 87.56 300 LYS A C 1
ATOM 2388 O O . LYS A 1 300 ? -3.237 25.584 -41.939 1.00 87.56 300 LYS A O 1
ATOM 2393 N N . ASP A 1 301 ? -4.257 27.580 -41.805 1.00 91.19 301 ASP A N 1
ATOM 2394 C CA . ASP A 1 301 ? -3.414 28.080 -40.727 1.00 91.19 301 ASP A CA 1
ATOM 2395 C C . ASP A 1 301 ? -3.930 27.577 -39.379 1.00 91.19 301 ASP A C 1
ATOM 2397 O O . ASP A 1 301 ? -5.106 27.745 -39.049 1.00 91.19 301 ASP A O 1
ATOM 2401 N N . PHE A 1 302 ? -3.043 27.029 -38.553 1.00 91.88 302 PHE A N 1
ATOM 2402 C CA . PHE A 1 302 ? -3.389 26.616 -37.195 1.00 91.88 302 PHE A CA 1
ATOM 2403 C C . PHE A 1 302 ? -2.791 27.550 -36.152 1.00 91.88 302 PHE A C 1
ATOM 2405 O O . PHE A 1 302 ? -1.599 27.844 -36.172 1.00 91.88 302 PHE A O 1
ATOM 2412 N N . ILE A 1 303 ? -3.612 27.978 -35.196 1.00 91.25 303 ILE A N 1
ATOM 2413 C CA . ILE A 1 303 ? -3.156 28.712 -34.014 1.00 91.25 303 ILE A CA 1
ATOM 2414 C C . ILE A 1 303 ? -3.356 27.829 -32.789 1.00 91.25 303 ILE A C 1
ATOM 2416 O O . ILE A 1 303 ? -4.452 27.323 -32.550 1.00 91.25 303 ILE A O 1
ATOM 2420 N N . ALA A 1 304 ? -2.307 27.668 -31.989 1.00 87.31 304 ALA A N 1
ATOM 2421 C CA . ALA A 1 304 ? -2.352 26.909 -30.748 1.00 87.31 304 ALA A CA 1
ATOM 2422 C C . ALA A 1 304 ? -2.214 27.833 -29.537 1.00 87.31 304 ALA A C 1
ATOM 2424 O O . ALA A 1 304 ? -1.238 28.572 -29.411 1.00 87.31 304 ALA A O 1
ATOM 2425 N N . ILE A 1 305 ? -3.157 27.759 -28.601 1.00 85.50 305 ILE A N 1
ATOM 2426 C CA . ILE A 1 305 ? -2.973 28.348 -27.274 1.00 85.50 305 ILE A CA 1
ATOM 2427 C C . ILE A 1 305 ? -2.306 27.295 -26.388 1.00 85.50 305 ILE A C 1
ATOM 2429 O O . ILE A 1 305 ? -2.918 26.281 -26.034 1.00 85.50 305 ILE A O 1
ATOM 2433 N N . GLY A 1 306 ? -1.038 27.537 -26.051 1.00 80.38 306 GLY A N 1
ATOM 2434 C CA . GLY A 1 306 ? -0.215 26.654 -25.234 1.00 80.38 306 GLY A CA 1
ATOM 2435 C C . GLY A 1 306 ? 0.557 25.592 -26.011 1.00 80.38 306 GLY A C 1
ATOM 2436 O O . GLY A 1 306 ? 0.099 25.052 -27.021 1.00 80.38 306 GLY A O 1
ATOM 2437 N N . GLN A 1 307 ? 1.722 25.238 -25.463 1.00 82.75 307 GLN A N 1
ATOM 2438 C CA . GLN A 1 307 ? 2.632 24.243 -26.037 1.00 82.75 307 GLN A CA 1
ATOM 2439 C C . GLN A 1 307 ? 1.988 22.854 -26.150 1.00 82.75 307 GLN A C 1
ATOM 2441 O O . GLN A 1 307 ? 2.133 22.194 -27.172 1.00 82.75 307 GLN A O 1
ATOM 2446 N N . ASP A 1 308 ? 1.199 22.431 -25.159 1.00 85.19 308 ASP A N 1
ATOM 2447 C CA . ASP A 1 308 ? 0.477 21.148 -25.201 1.00 85.19 308 ASP A CA 1
ATOM 2448 C C . ASP A 1 308 ? -0.497 21.052 -26.384 1.00 85.19 308 ASP A C 1
ATOM 2450 O O . ASP A 1 308 ? -0.663 19.988 -26.983 1.00 85.19 308 ASP A O 1
ATOM 2454 N N . THR A 1 309 ? -1.150 22.163 -26.727 1.00 85.81 309 THR A N 1
ATOM 2455 C CA . THR A 1 309 ? -2.067 22.231 -27.867 1.00 85.81 309 THR A CA 1
ATOM 2456 C C . THR A 1 309 ? -1.292 22.202 -29.185 1.00 85.81 309 THR A C 1
ATOM 2458 O O . THR A 1 309 ? -1.696 21.502 -30.112 1.00 85.81 309 THR A O 1
ATOM 2461 N N . ALA A 1 310 ? -0.146 22.888 -29.251 1.00 87.81 310 ALA A N 1
ATOM 2462 C CA . ALA A 1 310 ? 0.751 22.847 -30.404 1.00 87.81 310 ALA A CA 1
ATOM 2463 C C . ALA A 1 310 ? 1.311 21.435 -30.642 1.00 87.81 310 ALA A C 1
ATOM 2465 O O . ALA A 1 310 ? 1.298 20.946 -31.768 1.00 87.81 310 ALA A O 1
ATOM 2466 N N . TYR A 1 311 ? 1.727 20.732 -29.583 1.00 89.38 311 TYR A N 1
ATOM 2467 C CA . TYR A 1 311 ? 2.168 19.338 -29.679 1.00 89.38 311 TYR A CA 1
ATOM 2468 C C . TYR A 1 311 ? 1.064 18.401 -30.171 1.00 89.38 311 TYR A C 1
ATOM 2470 O O . TYR A 1 311 ? 1.340 17.496 -30.954 1.00 89.38 311 TYR A O 1
ATOM 2478 N N . ALA A 1 312 ? -0.184 18.621 -29.752 1.00 88.69 312 ALA A N 1
ATOM 2479 C CA . ALA A 1 312 ? -1.304 17.819 -30.229 1.00 88.69 312 ALA A CA 1
ATOM 2480 C C . ALA A 1 312 ? -1.552 17.999 -31.736 1.00 88.69 312 ALA A C 1
ATOM 2482 O O . ALA A 1 312 ? -1.880 17.024 -32.404 1.00 88.69 312 ALA A O 1
ATOM 2483 N N . LEU A 1 313 ? -1.369 19.207 -32.285 1.00 90.69 313 LEU A N 1
ATOM 2484 C CA . LEU A 1 313 ? -1.472 19.453 -33.731 1.00 90.69 313 LEU A CA 1
ATOM 2485 C C . LEU A 1 313 ? -0.389 18.705 -34.517 1.00 90.69 313 LEU A C 1
ATOM 2487 O O . LEU A 1 313 ? -0.679 18.103 -35.551 1.00 90.69 313 LEU A O 1
ATOM 2491 N N . LYS A 1 314 ? 0.831 18.646 -33.972 1.00 90.62 314 LYS A N 1
ATOM 2492 C CA . LYS A 1 314 ? 1.953 17.921 -34.586 1.00 90.62 314 LYS A CA 1
ATOM 2493 C C . LYS A 1 314 ? 1.695 16.425 -34.737 1.00 90.62 314 LYS A C 1
ATOM 2495 O O . LYS A 1 314 ? 2.178 15.830 -35.694 1.00 90.62 314 LYS A O 1
ATOM 2500 N N . TRP A 1 315 ? 0.906 15.807 -33.853 1.00 90.56 315 TRP A N 1
ATOM 2501 C CA . TRP A 1 315 ? 0.496 14.403 -34.021 1.00 90.56 315 TRP A CA 1
ATOM 2502 C C . TRP A 1 315 ? -0.323 14.157 -35.290 1.00 90.56 315 TRP A C 1
ATOM 2504 O O . TRP A 1 315 ? -0.314 13.042 -35.805 1.00 90.56 315 TRP A O 1
ATOM 2514 N N . TYR A 1 316 ? -0.980 15.192 -35.806 1.00 90.06 316 TYR A N 1
ATOM 2515 C CA . TYR A 1 316 ? -1.736 15.162 -37.054 1.00 90.06 316 TYR A CA 1
ATOM 2516 C C . TYR A 1 316 ? -0.956 15.773 -38.230 1.00 90.06 316 TYR A C 1
ATOM 2518 O O . TYR A 1 316 ? -1.548 16.091 -39.257 1.00 90.06 316 TYR A O 1
ATOM 2526 N N . ASN A 1 317 ? 0.369 15.931 -38.096 1.00 90.69 317 ASN A N 1
ATOM 2527 C CA . ASN A 1 317 ? 1.253 16.590 -39.066 1.00 90.69 317 ASN A CA 1
ATOM 2528 C C . ASN A 1 317 ? 0.861 18.043 -39.389 1.00 90.69 317 ASN A C 1
ATOM 2530 O O . ASN A 1 317 ? 1.158 18.535 -40.476 1.00 90.69 317 ASN A O 1
ATOM 2534 N N . MET A 1 318 ? 0.212 18.734 -38.448 1.00 92.19 318 MET A N 1
ATOM 2535 C CA . MET A 1 318 ? -0.121 20.150 -38.578 1.00 92.19 318 MET A CA 1
ATOM 2536 C C . MET A 1 318 ? 0.847 20.983 -37.744 1.00 92.19 318 MET A C 1
ATOM 2538 O O . MET A 1 318 ? 0.957 20.798 -36.530 1.00 92.19 318 MET A O 1
ATOM 2542 N N . GLU A 1 319 ? 1.543 21.911 -38.395 1.00 90.38 319 GLU A N 1
ATOM 2543 C CA . GLU A 1 319 ? 2.423 22.866 -37.725 1.00 90.38 319 GLU A CA 1
ATOM 2544 C C . GLU A 1 319 ? 1.663 24.179 -37.494 1.00 90.38 319 GLU A C 1
ATOM 2546 O O . GLU A 1 319 ? 1.225 24.809 -38.461 1.00 90.38 319 GLU A O 1
ATOM 2551 N N . PRO A 1 320 ? 1.454 24.602 -36.234 1.00 89.62 320 PRO A N 1
ATOM 2552 C CA . PRO A 1 320 ? 0.788 25.863 -35.966 1.00 89.62 320 PRO A CA 1
ATOM 2553 C C . PRO A 1 320 ? 1.651 27.041 -36.422 1.00 89.62 320 PRO A C 1
ATOM 2555 O O . PRO A 1 320 ? 2.818 27.153 -36.048 1.00 89.62 320 PRO A O 1
ATOM 2558 N N . VAL A 1 321 ? 1.046 27.965 -37.168 1.00 90.25 321 VAL A N 1
ATOM 2559 C CA . VAL A 1 321 ? 1.694 29.206 -37.622 1.00 90.25 321 VAL A CA 1
ATOM 2560 C C . VAL A 1 321 ? 1.950 30.173 -36.467 1.00 90.25 321 VAL A C 1
ATOM 2562 O O . VAL A 1 321 ? 2.836 31.021 -36.540 1.00 90.25 321 VAL A O 1
ATOM 2565 N N . LEU A 1 322 ? 1.183 30.033 -35.383 1.00 86.50 322 LEU A N 1
ATOM 2566 C CA . LEU A 1 322 ? 1.358 30.788 -34.154 1.00 86.50 322 LEU A CA 1
ATOM 2567 C C . LEU A 1 322 ? 1.053 29.900 -32.948 1.00 86.50 322 LEU A C 1
ATOM 2569 O O . LEU A 1 322 ? 0.004 29.257 -32.880 1.00 86.50 322 LEU A O 1
ATOM 2573 N N . THR A 1 323 ? 1.955 29.911 -31.969 1.00 83.19 323 THR A N 1
ATOM 2574 C CA . THR A 1 323 ? 1.729 29.297 -30.658 1.00 83.19 323 THR A CA 1
ATOM 2575 C C . THR A 1 323 ? 1.829 30.374 -29.591 1.00 83.19 323 THR A C 1
ATOM 2577 O O . THR A 1 323 ? 2.879 30.994 -29.442 1.00 83.19 323 THR A O 1
ATOM 2580 N N . ALA A 1 324 ? 0.752 30.607 -28.843 1.00 73.88 324 ALA A N 1
ATOM 2581 C CA . ALA A 1 324 ? 0.816 31.479 -27.676 1.00 73.88 324 ALA A CA 1
ATOM 2582 C C . ALA A 1 324 ? 1.575 30.749 -26.553 1.00 73.88 324 ALA A C 1
ATOM 2584 O O . ALA A 1 324 ? 1.152 29.673 -26.122 1.00 73.88 324 ALA A O 1
ATOM 2585 N N . GLU A 1 325 ? 2.696 31.321 -26.095 1.00 58.28 325 GLU A N 1
ATOM 2586 C CA . GLU A 1 325 ? 3.592 30.703 -25.100 1.00 58.28 325 GLU A CA 1
ATOM 2587 C C . GLU A 1 325 ? 2.935 30.519 -23.723 1.00 58.28 325 GLU A C 1
ATOM 2589 O O . GLU A 1 325 ? 3.291 29.605 -22.980 1.00 58.28 325 GLU A O 1
ATOM 2594 N N . ILE A 1 326 ? 1.933 31.341 -23.404 1.00 52.91 326 ILE A N 1
ATOM 2595 C CA . ILE A 1 326 ? 1.269 31.375 -22.101 1.00 52.91 326 ILE A CA 1
ATOM 2596 C C . ILE A 1 326 ? -0.100 30.691 -22.212 1.00 52.91 326 ILE A C 1
ATOM 2598 O O . ILE A 1 326 ? -1.063 31.263 -22.718 1.00 52.91 326 ILE A O 1
ATOM 2602 N N . ALA A 1 327 ? -0.201 29.464 -21.701 1.00 51.47 327 ALA A N 1
ATOM 2603 C CA . ALA A 1 327 ? -1.476 28.812 -21.403 1.00 51.47 327 ALA A CA 1
ATOM 2604 C C . ALA A 1 327 ? -1.681 28.792 -19.889 1.00 51.47 327 ALA A C 1
ATOM 2606 O O . ALA A 1 327 ? -1.406 27.789 -19.231 1.00 51.47 327 ALA A O 1
ATOM 2607 N N . ILE A 1 328 ? -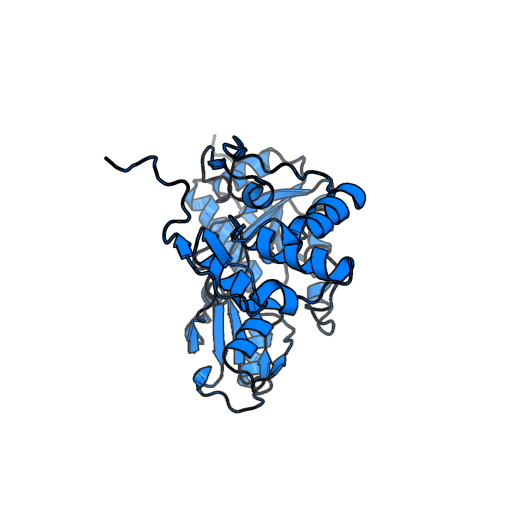2.107 29.918 -19.311 1.00 41.16 328 ILE A N 1
ATOM 2608 C CA . ILE A 1 328 ? -2.293 30.000 -17.864 1.00 41.16 328 ILE A CA 1
ATOM 2609 C C . ILE A 1 328 ? -3.489 30.880 -17.497 1.00 41.16 328 ILE A C 1
ATOM 2611 O O . ILE A 1 328 ? -3.637 31.987 -18.001 1.00 41.16 328 ILE A O 1
ATOM 2615 N N . GLY A 1 329 ? -4.295 30.419 -16.536 1.00 41.56 329 GLY A N 1
ATOM 2616 C CA . GLY A 1 329 ? -5.235 31.251 -15.774 1.00 41.56 329 GLY A CA 1
ATOM 2617 C C . GLY A 1 329 ? -4.544 32.145 -14.727 1.00 41.56 329 GLY A C 1
ATOM 2618 O O . GLY A 1 329 ? -5.109 32.357 -13.661 1.00 41.56 329 GLY A O 1
ATOM 2619 N N . GLN A 1 330 ? -3.311 32.603 -14.987 1.00 33.50 330 GLN A N 1
ATOM 2620 C CA . GLN A 1 330 ? -2.433 33.313 -14.040 1.00 33.50 330 GLN A CA 1
ATOM 2621 C C . GLN A 1 330 ? -2.331 34.834 -14.253 1.00 33.50 330 GLN A C 1
ATOM 2623 O O . GLN A 1 330 ? -1.445 35.448 -13.681 1.00 33.50 330 GLN A O 1
ATOM 2628 N N . SER A 1 331 ? -3.266 35.501 -14.934 1.00 31.94 331 SER A N 1
ATOM 2629 C CA . SER A 1 331 ? -3.326 36.979 -14.891 1.00 31.94 331 SER A CA 1
ATOM 2630 C C . SER A 1 331 ? -3.913 37.535 -13.576 1.00 31.94 331 SER A C 1
ATOM 2632 O O . SER A 1 331 ? -4.538 38.591 -13.577 1.00 31.94 331 SER A O 1
ATOM 2634 N N . LEU A 1 332 ? -3.805 36.808 -12.460 1.00 34.03 332 LEU A N 1
ATOM 2635 C CA . LEU A 1 332 ? -4.314 37.242 -11.151 1.00 34.03 332 LEU A CA 1
ATOM 2636 C C . LEU A 1 332 ? -3.219 37.772 -10.217 1.00 34.03 332 LEU A C 1
ATOM 2638 O O . LEU A 1 332 ? -3.557 38.232 -9.131 1.00 34.03 332 LEU A O 1
ATOM 2642 N N . PHE A 1 333 ? -1.945 37.724 -10.619 1.00 36.56 333 PHE A N 1
ATOM 2643 C CA . PHE A 1 333 ? -0.826 38.178 -9.785 1.00 36.56 333 PHE A CA 1
ATOM 2644 C C . PHE A 1 333 ? 0.323 38.825 -10.576 1.00 36.56 333 PHE A C 1
ATOM 2646 O O . PHE A 1 333 ? 1.466 38.723 -10.148 1.00 36.56 333 PHE A O 1
ATOM 2653 N N . ASP A 1 334 ? 0.020 39.504 -11.685 1.00 31.30 334 ASP A N 1
ATOM 2654 C CA . ASP A 1 334 ? 0.954 40.460 -12.295 1.00 31.30 334 ASP A CA 1
ATOM 2655 C C . ASP A 1 334 ? 0.438 41.887 -12.041 1.00 31.30 334 ASP A C 1
ATOM 2657 O O . ASP A 1 334 ? -0.359 42.422 -12.812 1.00 31.30 334 ASP A O 1
ATOM 2661 N N . ASP A 1 335 ? 0.789 42.397 -10.855 1.00 33.62 335 ASP A N 1
ATOM 2662 C CA . ASP A 1 335 ? 1.505 43.666 -10.607 1.00 33.62 335 ASP A CA 1
ATOM 2663 C C . ASP A 1 335 ? 2.147 43.618 -9.204 1.00 33.62 335 ASP A C 1
ATOM 2665 O O . ASP A 1 335 ? 1.412 43.381 -8.211 1.00 33.62 335 ASP A O 1
#

Sequence (335 aa):
MKDKRKIIRVGIRPTNLAMKQLDEISSLLEKKGYEIDLTSKIFDTKGDRDKETSLIQNTVEDFFTDSLDKALLDGEIDIAIHKATHLPRKLINGLNVFAITSSIDDVDVFVGNTSFNQLSDRAKVGTNSLLRQKFVKALKPKVEAVDIRGNLENKIGLIKKGDYAGAIFSKVELERVGQQNLIKDVMPWETEPLQGQIAVVGRSCDFELKSIFSKIDATMKNGNILYTGTSPKKYKLLGNIIHFPMVEILRIDFGEKEARQIINDLDRYHTILFASRFGVKYFFELLEQNGYLISDMSIKDFIAIGQDTAYALKWYNMEPVLTAEIAIGQSLFDD

pLDDT: mean 84.98, std 14.86, range [31.3, 98.44]